Protein AF-A0A2D5ZR05-F1 (afdb_monomer)

Structure (mmCIF, N/CA/C/O backbone):
data_AF-A0A2D5ZR05-F1
#
_entry.id   AF-A0A2D5ZR05-F1
#
loop_
_atom_site.group_PDB
_atom_site.id
_atom_site.type_symbol
_atom_site.label_atom_id
_atom_site.label_alt_id
_atom_site.label_comp_id
_atom_site.label_asym_id
_atom_site.label_entity_id
_atom_site.label_seq_id
_atom_site.pdbx_PDB_ins_code
_atom_site.Cartn_x
_atom_site.Cartn_y
_atom_site.Cartn_z
_atom_site.occupancy
_atom_site.B_iso_or_equiv
_atom_site.auth_seq_id
_atom_site.auth_comp_id
_atom_site.auth_asym_id
_atom_site.auth_atom_id
_atom_site.pdbx_PDB_model_num
ATOM 1 N N . MET A 1 1 ? -39.280 -14.122 27.696 1.00 39.88 1 MET A N 1
ATOM 2 C CA . MET A 1 1 ? -39.220 -13.402 26.404 1.00 39.88 1 MET A CA 1
ATOM 3 C C . MET A 1 1 ? -37.885 -13.707 25.736 1.00 39.88 1 MET A C 1
ATOM 5 O O . MET A 1 1 ? -36.864 -13.179 26.150 1.00 39.88 1 MET A O 1
ATOM 9 N N . HIS A 1 2 ? -37.872 -14.626 24.767 1.00 44.28 2 HIS A N 1
ATOM 10 C CA . HIS A 1 2 ? -36.674 -14.964 23.995 1.00 44.28 2 HIS A CA 1
ATOM 11 C C . HIS A 1 2 ? -36.396 -13.860 22.968 1.00 44.28 2 HIS A C 1
ATOM 13 O O . HIS A 1 2 ? -37.097 -13.744 21.965 1.00 44.28 2 HIS A O 1
ATOM 19 N N . HIS A 1 3 ? -35.383 -13.036 23.228 1.00 47.66 3 HIS A N 1
ATOM 20 C CA . HIS A 1 3 ? -34.884 -12.054 22.271 1.00 47.66 3 HIS A CA 1
ATOM 21 C C . HIS A 1 3 ? -34.228 -12.823 21.111 1.00 47.66 3 HIS A C 1
ATOM 23 O O . HIS A 1 3 ? -33.170 -13.428 21.285 1.00 47.66 3 HIS A O 1
ATOM 29 N N . ARG A 1 4 ? -34.890 -12.889 19.948 1.00 44.41 4 ARG A N 1
ATOM 30 C CA . ARG A 1 4 ? -34.357 -13.595 18.773 1.00 44.41 4 ARG A CA 1
ATOM 31 C C . ARG A 1 4 ? -33.033 -12.938 18.336 1.00 44.41 4 ARG A C 1
ATOM 33 O O . ARG A 1 4 ? -33.036 -11.734 18.088 1.00 44.41 4 ARG A O 1
ATOM 40 N N . PRO A 1 5 ? -31.929 -13.689 18.180 1.00 54.50 5 PRO A N 1
ATOM 41 C CA . PRO A 1 5 ? -30.627 -13.136 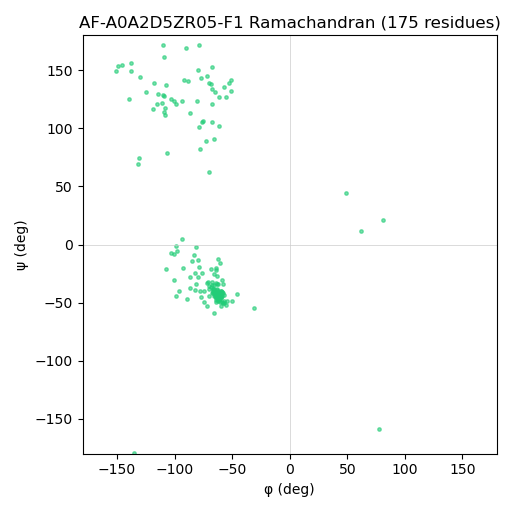17.783 1.00 54.50 5 PRO A CA 1
ATOM 42 C C . PRO A 1 5 ? -30.626 -12.516 16.373 1.00 54.50 5 PRO A C 1
ATOM 44 O O . PRO A 1 5 ? -29.797 -11.657 16.086 1.00 54.50 5 PRO A O 1
ATOM 47 N N . HIS A 1 6 ? -31.592 -12.884 15.522 1.00 50.75 6 HIS A N 1
ATOM 48 C CA . HIS A 1 6 ? -31.717 -12.372 14.154 1.00 50.75 6 HIS A CA 1
ATOM 49 C C . HIS A 1 6 ? -31.852 -10.844 14.057 1.00 50.75 6 HIS A C 1
ATOM 51 O O . HIS A 1 6 ? -31.313 -10.273 13.118 1.00 50.75 6 HIS A O 1
ATOM 57 N N . SER A 1 7 ? -32.507 -10.171 15.013 1.00 57.12 7 SER A N 1
ATOM 58 C CA . SER A 1 7 ? -32.745 -8.720 14.913 1.00 57.12 7 SER A CA 1
ATOM 59 C C . SER A 1 7 ? -31.506 -7.867 15.208 1.00 57.12 7 SER A C 1
ATOM 61 O O . SER A 1 7 ? -31.425 -6.737 14.743 1.00 57.12 7 SER A O 1
ATOM 63 N N . ARG A 1 8 ? -30.534 -8.384 15.979 1.00 58.81 8 ARG A N 1
ATOM 64 C CA . ARG A 1 8 ? -29.284 -7.660 16.289 1.00 58.81 8 ARG A CA 1
ATOM 65 C C . ARG A 1 8 ? -28.255 -7.765 15.168 1.00 58.81 8 ARG A C 1
ATOM 67 O O . ARG A 1 8 ? -27.509 -6.825 14.933 1.00 58.81 8 ARG A O 1
ATOM 74 N N . VAL A 1 9 ? -28.217 -8.898 14.467 1.00 62.81 9 VAL A N 1
ATOM 75 C CA . VAL A 1 9 ? -27.282 -9.105 13.348 1.00 62.81 9 VAL A CA 1
ATOM 76 C C . VAL A 1 9 ? -27.665 -8.237 12.147 1.00 62.81 9 VAL A C 1
ATOM 78 O O . VAL A 1 9 ? -26.790 -7.662 11.506 1.00 62.81 9 VAL A O 1
ATOM 81 N N . THR A 1 10 ? -28.964 -8.082 11.874 1.00 62.91 10 THR A N 1
ATOM 82 C CA . THR A 1 10 ? -29.453 -7.188 10.811 1.00 62.91 10 THR A CA 1
ATOM 83 C C . THR A 1 10 ? -29.114 -5.722 11.075 1.00 62.91 10 THR A C 1
ATOM 85 O O . THR A 1 10 ? -28.823 -4.989 10.135 1.00 62.91 10 THR A O 1
ATOM 88 N N . ASP A 1 11 ? -29.104 -5.308 12.343 1.00 80.88 11 ASP A N 1
ATOM 89 C CA . ASP A 1 11 ? -28.773 -3.939 12.748 1.00 80.88 11 ASP A CA 1
ATOM 90 C C . ASP A 1 11 ? -27.276 -3.633 12.551 1.00 80.88 11 ASP A C 1
ATOM 92 O O . ASP A 1 11 ? -26.916 -2.643 11.917 1.00 80.88 11 ASP A O 1
ATOM 96 N N . LEU A 1 12 ? -26.401 -4.568 12.948 1.00 82.94 12 LEU A N 1
ATOM 97 C CA . LEU A 1 12 ? -24.952 -4.481 12.713 1.00 82.94 12 LEU A CA 1
ATOM 98 C C . LEU A 1 12 ? -24.596 -4.429 11.222 1.00 82.94 12 LEU A C 1
ATOM 100 O O . LEU A 1 12 ? -23.725 -3.661 10.818 1.00 82.94 12 LEU A O 1
ATOM 104 N N . GLY A 1 13 ? -25.268 -5.238 10.397 1.00 86.62 13 GLY A N 1
ATOM 105 C CA . GLY A 1 13 ? -25.066 -5.224 8.947 1.00 86.62 13 GLY A CA 1
ATOM 106 C C . GLY A 1 13 ? -25.472 -3.889 8.320 1.00 86.62 13 GLY A C 1
ATOM 107 O O . GLY A 1 13 ? -24.753 -3.356 7.475 1.00 86.62 13 GLY A O 1
ATOM 108 N N . ALA A 1 14 ? -26.587 -3.312 8.773 1.00 90.25 14 ALA A N 1
ATOM 109 C CA . ALA A 1 14 ? -27.041 -2.006 8.314 1.00 90.25 14 ALA A CA 1
ATOM 110 C C . ALA A 1 14 ? -26.087 -0.878 8.747 1.00 90.25 14 ALA A C 1
ATOM 112 O O . ALA A 1 14 ? -25.799 0.014 7.949 1.00 90.25 14 ALA A O 1
ATOM 113 N N . ASP A 1 15 ? -25.556 -0.932 9.971 1.00 89.12 15 ASP A N 1
ATOM 114 C CA . ASP A 1 15 ? -24.536 0.005 10.455 1.00 89.12 15 ASP A CA 1
ATOM 115 C C . ASP A 1 15 ? -23.228 -0.086 9.666 1.00 89.12 15 ASP A C 1
ATOM 117 O O . ASP A 1 15 ? -22.675 0.943 9.270 1.00 89.12 15 ASP A O 1
ATOM 121 N N . ALA A 1 16 ? -22.754 -1.304 9.392 1.00 90.06 16 ALA A N 1
ATOM 122 C CA . ALA A 1 16 ? -21.563 -1.527 8.580 1.00 90.06 16 ALA A CA 1
ATOM 123 C C . ALA A 1 16 ? -21.749 -0.975 7.159 1.00 90.06 16 ALA A C 1
ATOM 125 O O . ALA A 1 16 ? -20.887 -0.253 6.661 1.00 90.06 16 ALA A O 1
ATOM 126 N N . HIS A 1 17 ? -22.901 -1.236 6.535 1.00 93.69 17 HIS A N 1
ATOM 127 C CA . HIS A 1 17 ? -23.235 -0.688 5.221 1.00 93.69 17 HIS A CA 1
ATOM 128 C C . HIS A 1 17 ? -23.267 0.847 5.229 1.00 93.69 17 HIS A C 1
ATOM 130 O O . HIS A 1 17 ? -22.653 1.475 4.370 1.00 93.69 17 HIS A O 1
ATOM 136 N N . ARG A 1 18 ? -23.913 1.470 6.227 1.00 94.50 18 ARG A N 1
ATOM 137 C CA . ARG A 1 18 ? -23.928 2.937 6.385 1.00 94.50 18 ARG A CA 1
ATOM 138 C C . ARG A 1 18 ? -22.524 3.517 6.530 1.00 94.50 18 ARG A C 1
ATOM 140 O O . ARG A 1 18 ? -22.243 4.561 5.952 1.00 94.50 18 ARG A O 1
ATOM 147 N N . LEU A 1 19 ? -21.647 2.859 7.293 1.00 92.38 19 LEU A N 1
ATOM 148 C CA . LEU A 1 19 ? -20.249 3.271 7.399 1.00 92.38 19 LEU A CA 1
ATOM 149 C C . LEU A 1 19 ? -19.555 3.188 6.035 1.00 92.38 19 LEU A C 1
ATOM 151 O O . LEU A 1 19 ? -18.920 4.158 5.648 1.00 92.38 19 LEU A O 1
ATOM 155 N N . ILE A 1 20 ? -19.701 2.083 5.301 1.00 93.81 20 ILE A N 1
ATOM 156 C CA . ILE A 1 20 ? -19.077 1.914 3.980 1.00 93.81 20 ILE A CA 1
ATOM 157 C C . ILE A 1 20 ? -19.540 3.006 3.009 1.00 93.81 20 ILE A C 1
ATOM 159 O O . ILE A 1 20 ? -18.696 3.662 2.403 1.00 93.81 20 ILE A O 1
ATOM 163 N N . VAL A 1 21 ? -20.852 3.244 2.906 1.00 95.25 21 VAL A N 1
ATOM 164 C CA . VAL A 1 21 ? -21.422 4.305 2.056 1.00 95.25 21 VAL A CA 1
ATOM 165 C C . VAL A 1 21 ? -20.844 5.663 2.438 1.00 95.25 21 VAL A C 1
ATOM 167 O O . VAL A 1 21 ? -20.318 6.367 1.583 1.00 95.25 21 VAL A O 1
ATOM 170 N N . ARG A 1 22 ? -20.831 5.987 3.735 1.00 94.19 22 ARG A N 1
ATOM 171 C CA . ARG A 1 22 ? -20.262 7.240 4.236 1.00 94.19 22 ARG A CA 1
ATOM 172 C C . ARG A 1 22 ? -18.788 7.405 3.868 1.00 94.19 22 ARG A C 1
ATOM 174 O O . ARG A 1 22 ? -18.369 8.492 3.494 1.00 94.19 22 ARG A O 1
ATOM 181 N N . VAL A 1 23 ? -17.991 6.342 3.975 1.00 94.69 23 VAL A N 1
ATOM 182 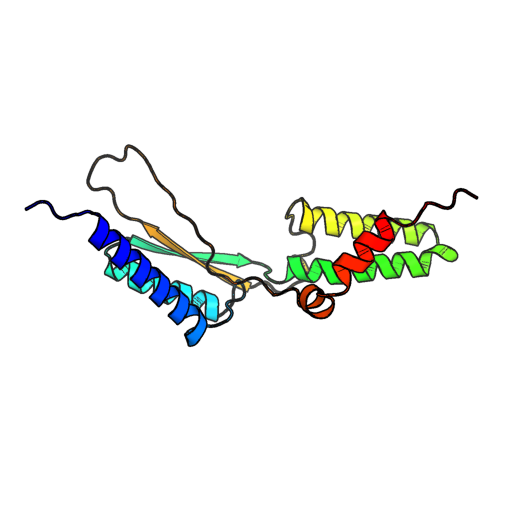C CA . VAL A 1 23 ? -16.572 6.382 3.597 1.00 94.69 23 VAL A CA 1
ATOM 183 C C . VAL A 1 23 ? -16.418 6.647 2.101 1.00 94.69 23 VAL A C 1
ATOM 185 O O . VAL A 1 23 ? -15.596 7.475 1.721 1.00 94.69 23 VAL A O 1
ATOM 188 N N . ILE A 1 24 ? -17.213 5.987 1.259 1.00 93.88 24 ILE A N 1
ATOM 189 C CA . ILE A 1 24 ? -17.162 6.174 -0.197 1.00 93.88 24 ILE A CA 1
ATOM 190 C C . ILE A 1 24 ? -17.581 7.600 -0.584 1.00 93.88 24 ILE A C 1
ATOM 192 O O . ILE A 1 24 ? -16.911 8.221 -1.403 1.00 93.88 24 ILE A O 1
ATOM 196 N N . GLU A 1 25 ? -18.652 8.123 0.012 1.00 94.31 25 GLU A N 1
ATOM 197 C CA . GLU A 1 25 ? -19.241 9.413 -0.367 1.00 94.31 25 GLU A CA 1
ATOM 198 C C . GLU A 1 25 ? -18.529 10.627 0.257 1.00 94.31 25 GLU A C 1
ATOM 200 O O . GLU A 1 25 ? -18.359 11.641 -0.416 1.00 94.31 25 GLU A O 1
ATOM 205 N N . GLU A 1 26 ? -18.100 10.555 1.525 1.00 94.50 26 GLU A N 1
ATOM 206 C CA . GLU A 1 26 ? -17.542 11.712 2.256 1.00 94.50 26 GLU A CA 1
ATOM 207 C C . GLU A 1 26 ? -16.007 11.733 2.335 1.00 94.50 26 GLU A C 1
ATOM 209 O O . GLU A 1 26 ? -15.405 12.807 2.462 1.00 94.50 26 GLU A O 1
ATOM 214 N N . ILE A 1 27 ? -15.361 10.562 2.354 1.00 94.75 27 ILE A N 1
ATOM 215 C CA . ILE A 1 27 ? -13.895 10.451 2.466 1.00 94.75 27 ILE A CA 1
ATOM 216 C C . ILE A 1 27 ? -13.281 10.236 1.083 1.00 94.75 27 ILE A C 1
ATOM 218 O O . ILE A 1 27 ? -12.298 10.895 0.749 1.00 94.75 27 ILE A O 1
ATOM 222 N N . GLY A 1 28 ? -13.885 9.361 0.277 1.00 92.81 28 GLY A N 1
ATOM 223 C CA . GLY A 1 28 ? -13.429 9.052 -1.072 1.00 92.81 28 GLY A CA 1
ATOM 224 C C . GLY A 1 28 ? -12.209 8.117 -1.110 1.00 92.81 28 GLY A C 1
ATOM 225 O O . GLY A 1 28 ? -11.962 7.370 -0.154 1.00 92.81 28 GLY A O 1
ATOM 226 N N . PRO A 1 29 ? -11.461 8.115 -2.231 1.00 93.19 29 PRO A N 1
ATOM 227 C CA . PRO A 1 29 ? -10.243 7.327 -2.390 1.00 93.19 29 PRO A CA 1
ATOM 228 C C . PRO A 1 29 ? -9.210 7.656 -1.311 1.00 93.19 29 PRO A C 1
ATOM 230 O O . PRO A 1 29 ? -8.949 8.815 -0.993 1.00 93.19 29 PRO A O 1
ATOM 233 N N . ARG A 1 30 ? -8.608 6.614 -0.757 1.00 95.12 30 ARG A N 1
ATOM 234 C CA . ARG A 1 30 ? -7.799 6.640 0.459 1.00 95.12 30 ARG A CA 1
ATOM 235 C C . ARG A 1 30 ? -6.487 5.908 0.203 1.00 95.12 30 ARG A C 1
ATOM 237 O O . ARG A 1 30 ? -6.272 4.802 0.678 1.00 95.12 30 ARG A O 1
ATOM 244 N N . GLU A 1 31 ? -5.653 6.523 -0.636 1.00 91.94 31 GLU A N 1
ATOM 245 C CA . GLU A 1 31 ? -4.280 6.072 -0.905 1.00 91.94 31 GLU A CA 1
ATOM 246 C C . GLU A 1 31 ? -3.525 5.850 0.416 1.00 91.94 31 GLU A C 1
ATOM 248 O O . GLU A 1 31 ? -3.677 6.640 1.354 1.00 91.94 31 GLU A O 1
ATOM 253 N N . SER A 1 32 ? -2.707 4.795 0.460 1.00 92.00 32 SER A N 1
ATOM 254 C CA . SER A 1 32 ? -1.843 4.479 1.600 1.00 92.00 32 SER A CA 1
ATOM 255 C C . SER A 1 32 ? -0.973 5.673 2.001 1.00 92.00 32 SER A C 1
ATOM 257 O O . SER A 1 32 ? -0.400 6.362 1.157 1.00 92.00 32 SER A O 1
ATOM 259 N N . CYS A 1 33 ? -0.833 5.885 3.307 1.00 93.44 33 CYS A N 1
ATOM 260 C CA . CYS A 1 33 ? -0.104 6.985 3.934 1.00 93.44 33 CYS A CA 1
ATOM 261 C C . CYS A 1 33 ? -0.699 8.395 3.594 1.00 93.44 33 CYS A C 1
ATOM 263 O O . CYS A 1 33 ? -0.115 9.436 3.923 1.00 93.44 33 CYS A O 1
ATOM 265 N N . GLY A 1 34 ? -1.903 8.458 2.995 1.00 93.06 34 GLY A N 1
ATOM 266 C CA . GLY A 1 34 ? -2.599 9.681 2.566 1.00 93.06 34 GLY A CA 1
ATOM 267 C C . GLY A 1 34 ? -3.529 10.320 3.612 1.00 93.06 34 GLY A C 1
ATOM 268 O O . GLY A 1 34 ? -3.849 9.741 4.649 1.00 93.06 34 GLY A O 1
ATOM 269 N N . GLU A 1 35 ? -4.005 11.543 3.349 1.00 94.00 35 GLU A N 1
ATOM 270 C CA . GLU A 1 35 ? -4.887 12.271 4.284 1.00 94.00 35 GLU A CA 1
ATOM 271 C C . GLU A 1 35 ? -6.264 11.615 4.453 1.00 94.00 35 GLU A C 1
ATOM 273 O O . GLU A 1 35 ? -6.807 11.575 5.557 1.00 94.00 35 GLU A O 1
ATOM 278 N N . ALA A 1 36 ? -6.836 11.083 3.371 1.00 94.56 36 ALA A N 1
ATOM 279 C CA . ALA A 1 36 ? -8.135 10.415 3.400 1.00 94.56 36 ALA A CA 1
ATOM 280 C C . ALA A 1 36 ? -8.104 9.123 4.239 1.00 94.56 36 ALA A C 1
ATOM 282 O O . ALA A 1 36 ? -9.035 8.868 5.007 1.00 94.56 36 ALA A O 1
ATOM 283 N N . GLU A 1 37 ? -7.009 8.358 4.173 1.00 95.12 37 GLU A N 1
ATOM 284 C CA . GLU A 1 37 ? -6.783 7.204 5.050 1.00 95.12 37 GLU A CA 1
ATOM 285 C C . GLU A 1 37 ? -6.719 7.640 6.521 1.00 95.12 37 GLU A C 1
ATOM 287 O O . GLU A 1 37 ? -7.450 7.102 7.355 1.00 95.12 37 GLU A O 1
ATOM 292 N N . ARG A 1 38 ? -5.940 8.685 6.838 1.00 94.75 38 ARG A N 1
ATOM 293 C CA . ARG A 1 38 ? -5.857 9.236 8.204 1.00 94.75 38 ARG A CA 1
ATOM 294 C C . ARG A 1 38 ? -7.208 9.726 8.720 1.00 94.75 38 ARG A C 1
ATOM 296 O O . ARG A 1 38 ? -7.544 9.497 9.880 1.00 94.75 38 ARG A O 1
ATOM 303 N N . ARG A 1 39 ? -8.017 10.367 7.869 1.00 95.50 39 ARG A N 1
ATOM 304 C CA . ARG A 1 39 ? -9.385 10.794 8.218 1.00 95.50 39 ARG A CA 1
ATOM 305 C C . ARG A 1 39 ? -10.275 9.604 8.575 1.00 95.50 39 ARG A C 1
ATOM 307 O O . ARG A 1 39 ? -11.029 9.689 9.544 1.00 95.50 39 ARG A O 1
ATOM 314 N N . LEU A 1 40 ? -10.186 8.503 7.827 1.00 95.81 40 LEU A N 1
ATOM 315 C CA . LEU A 1 40 ? -10.907 7.273 8.155 1.00 95.81 40 LEU A CA 1
ATOM 316 C C . LEU A 1 40 ? -10.397 6.657 9.464 1.00 95.81 40 LEU A C 1
ATOM 318 O O . LEU A 1 40 ? -11.207 6.287 10.314 1.00 95.8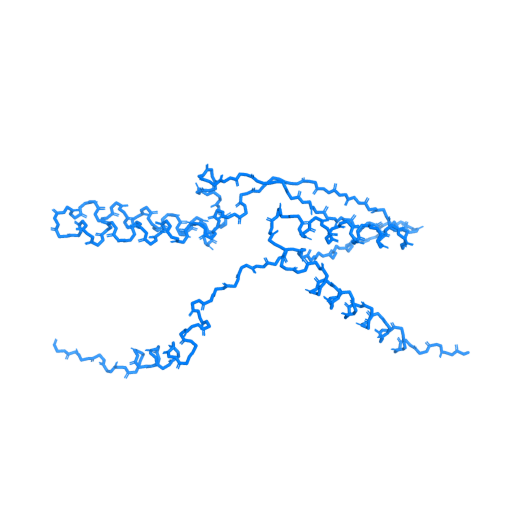1 40 LEU A O 1
ATOM 322 N N . GLY A 1 41 ? -9.078 6.604 9.656 1.00 95.88 41 GLY A N 1
ATOM 323 C CA . GLY A 1 41 ? -8.463 6.151 10.902 1.00 95.88 41 GLY A CA 1
ATOM 324 C C . GLY A 1 41 ? -8.976 6.933 12.116 1.00 95.88 41 GLY A C 1
ATOM 325 O O . GLY A 1 41 ? -9.459 6.338 13.080 1.00 95.88 41 GLY A O 1
ATOM 326 N N . ALA A 1 42 ? -8.994 8.266 12.035 1.00 95.50 42 ALA A N 1
ATOM 327 C CA . ALA A 1 42 ? -9.518 9.134 13.088 1.00 95.50 42 ALA A CA 1
ATOM 328 C C . ALA A 1 42 ? -11.009 8.880 13.383 1.00 95.50 42 ALA A C 1
ATOM 330 O O . ALA A 1 42 ? -11.394 8.772 14.550 1.00 95.50 42 ALA A O 1
ATOM 331 N N . LEU A 1 43 ? -11.837 8.718 12.342 1.00 94.81 43 LEU A N 1
ATOM 332 C CA . LEU A 1 43 ? -13.261 8.393 12.480 1.00 94.81 43 LEU A CA 1
ATOM 333 C C . LEU A 1 43 ? -13.476 7.049 13.196 1.00 94.81 43 LEU A C 1
ATOM 335 O O . LEU A 1 43 ? -14.349 6.931 14.060 1.00 94.81 43 LEU A O 1
ATOM 339 N N . LEU A 1 44 ? -12.698 6.023 12.845 1.00 95.25 44 LEU A N 1
ATOM 340 C CA . LEU A 1 44 ? -12.771 4.716 13.501 1.00 95.25 44 LEU A CA 1
ATOM 341 C C . LEU A 1 44 ? -12.290 4.790 14.946 1.00 95.25 44 LEU A C 1
ATOM 343 O O . LEU A 1 44 ? -12.942 4.235 15.831 1.00 95.25 44 LEU A O 1
ATOM 347 N N . ALA A 1 45 ? -11.206 5.522 15.198 1.00 96.31 45 ALA A N 1
ATOM 348 C CA . ALA A 1 45 ? -10.675 5.716 16.535 1.00 96.31 45 ALA A CA 1
ATOM 349 C C . ALA A 1 45 ? -11.706 6.381 17.459 1.00 96.31 45 ALA A C 1
ATOM 351 O O . ALA A 1 45 ? -11.913 5.926 18.583 1.00 96.31 45 ALA A O 1
ATOM 352 N N . GLU A 1 46 ? -12.394 7.422 16.985 1.00 95.31 46 GLU A N 1
ATOM 353 C CA . GLU A 1 46 ? -13.480 8.078 17.719 1.00 95.31 46 GLU A CA 1
ATOM 354 C C . GLU A 1 46 ? -14.629 7.105 18.022 1.00 95.31 46 GLU A C 1
ATOM 356 O O . GLU A 1 46 ? -15.046 6.970 19.176 1.00 95.31 46 GLU A O 1
ATOM 361 N N . ARG A 1 47 ? -15.097 6.361 17.012 1.00 93.38 47 ARG A N 1
ATOM 362 C CA . ARG A 1 47 ? -16.183 5.384 17.181 1.00 93.38 47 ARG A CA 1
ATOM 363 C C . ARG A 1 47 ? -15.821 4.274 18.160 1.00 93.38 47 ARG A C 1
ATOM 365 O O . ARG A 1 47 ? -16.641 3.909 18.998 1.00 93.38 47 ARG A O 1
ATOM 372 N N . TRP A 1 48 ? -14.606 3.740 18.089 1.00 95.00 48 TRP A N 1
ATOM 373 C CA . TRP A 1 48 ? -14.159 2.685 18.995 1.00 95.00 48 TRP A CA 1
ATOM 374 C C . TRP A 1 48 ? -13.961 3.188 20.427 1.00 95.00 48 TRP A C 1
ATOM 376 O O . TRP A 1 48 ? -14.333 2.479 21.363 1.00 95.00 48 TRP A O 1
ATOM 386 N N . ARG A 1 49 ? -13.487 4.427 20.619 1.00 95.38 49 ARG A N 1
ATOM 387 C CA . ARG A 1 49 ? -13.455 5.063 21.948 1.00 95.38 49 ARG A CA 1
ATOM 388 C C . ARG A 1 49 ? -14.860 5.229 22.523 1.00 95.38 49 ARG A C 1
ATOM 390 O O . ARG A 1 49 ? -15.070 4.918 23.691 1.00 95.38 49 ARG A O 1
ATOM 397 N N . ALA A 1 50 ? -15.834 5.645 21.709 1.00 92.81 50 ALA A N 1
ATOM 398 C CA . ALA A 1 50 ? -17.231 5.774 22.134 1.00 92.81 50 ALA A CA 1
ATOM 399 C C . ALA A 1 50 ? -17.866 4.427 22.537 1.00 92.81 50 ALA A C 1
ATOM 401 O O . ALA A 1 50 ? -18.752 4.385 23.388 1.00 92.81 50 ALA A O 1
ATOM 402 N N . LEU A 1 51 ? -17.381 3.318 21.970 1.00 91.31 51 LEU A N 1
ATOM 403 C CA . LEU A 1 51 ? -17.756 1.952 22.357 1.00 91.31 51 LEU A CA 1
ATOM 404 C C . LEU A 1 51 ? -17.003 1.433 23.599 1.00 91.31 51 LEU A C 1
ATOM 406 O O . LEU A 1 51 ? -17.264 0.316 24.046 1.00 91.31 51 LEU A O 1
ATOM 410 N N . GLY A 1 52 ? -16.084 2.222 24.163 1.00 92.19 52 GLY A N 1
ATOM 411 C CA . GLY A 1 52 ? -15.316 1.877 25.359 1.00 92.19 52 GLY A CA 1
ATOM 412 C C . GLY A 1 52 ? -14.113 0.961 25.110 1.00 92.19 52 GLY A C 1
ATOM 413 O O . GLY A 1 52 ? -13.672 0.291 26.044 1.00 92.19 52 GLY A O 1
ATOM 414 N N . LEU A 1 53 ? -13.594 0.889 23.877 1.00 95.06 53 LEU A N 1
ATOM 415 C CA . LEU A 1 53 ? -12.348 0.172 23.581 1.00 95.06 53 LEU A CA 1
ATOM 416 C C . LEU A 1 53 ? -11.127 1.026 23.965 1.00 95.06 53 LEU A C 1
ATOM 418 O O . LEU A 1 53 ? -11.158 2.253 23.858 1.00 95.06 53 LEU A O 1
ATOM 422 N N . ASP A 1 54 ? -10.028 0.369 24.348 1.00 95.06 54 ASP A N 1
ATOM 423 C CA . ASP A 1 54 ? -8.704 1.001 24.429 1.00 95.06 54 ASP A CA 1
ATOM 424 C C . ASP A 1 54 ? -8.162 1.166 23.004 1.00 95.06 54 ASP A C 1
ATOM 426 O O . ASP A 1 54 ? -7.824 0.182 22.346 1.00 95.06 54 ASP A O 1
ATOM 430 N N . VAL A 1 55 ? -8.152 2.399 22.498 1.00 97.25 55 VAL A N 1
ATOM 431 C CA . VAL A 1 55 ? -7.782 2.701 21.111 1.00 97.25 55 VAL A CA 1
ATOM 432 C C . VAL A 1 55 ? -6.382 3.282 21.041 1.00 97.25 55 VAL A C 1
ATOM 434 O O . VAL A 1 55 ? -6.104 4.330 21.631 1.00 97.25 55 VAL A O 1
ATOM 437 N N . ARG A 1 56 ? -5.540 2.652 20.224 1.00 96.50 56 ARG A N 1
ATOM 438 C CA . ARG A 1 56 ? -4.164 3.062 19.946 1.00 96.50 56 ARG A CA 1
ATOM 439 C C . ARG A 1 56 ? -4.011 3.400 18.471 1.00 96.50 56 ARG A C 1
ATOM 441 O O . ARG A 1 56 ? -4.544 2.700 17.616 1.00 96.50 56 ARG A O 1
ATOM 448 N N . CYS A 1 57 ? -3.276 4.469 18.208 1.00 95.44 57 CYS A N 1
ATOM 449 C CA . CYS A 1 57 ? -2.878 4.890 16.874 1.00 95.44 57 CYS A CA 1
ATOM 450 C C . CYS A 1 57 ? -1.375 4.631 16.740 1.00 95.44 57 CYS A C 1
ATOM 452 O O . CYS A 1 57 ? -0.581 5.222 17.474 1.00 95.44 57 CYS A O 1
ATOM 454 N N . GLU A 1 58 ? -0.996 3.705 15.866 1.00 95.56 58 GLU A N 1
ATOM 455 C CA . GLU A 1 58 ? 0.381 3.254 15.671 1.00 95.56 58 GLU A CA 1
ATOM 456 C C . GLU A 1 58 ? 0.905 3.777 14.336 1.00 95.56 58 GLU A C 1
ATOM 458 O O . GLU A 1 58 ? 0.448 3.375 13.268 1.00 95.56 58 GLU A O 1
ATOM 463 N N . ARG A 1 59 ? 1.868 4.695 14.405 1.00 95.06 59 ARG A N 1
ATOM 464 C CA . ARG A 1 59 ? 2.486 5.301 13.224 1.00 95.06 59 ARG A CA 1
ATOM 465 C C . ARG A 1 59 ? 3.485 4.345 12.587 1.00 95.06 59 ARG A C 1
ATOM 467 O O . ARG A 1 59 ? 4.220 3.657 13.295 1.00 95.06 59 ARG A O 1
ATOM 474 N N . PHE A 1 60 ? 3.541 4.354 11.263 1.00 94.38 60 PHE A N 1
ATOM 475 C CA . PHE A 1 60 ? 4.528 3.618 10.481 1.00 94.38 60 PHE A CA 1
ATOM 476 C C . PHE A 1 60 ? 5.046 4.478 9.326 1.00 94.38 60 PHE A C 1
ATOM 478 O O . PHE A 1 60 ? 4.374 5.408 8.885 1.00 94.38 60 PHE A O 1
ATOM 485 N N . LEU A 1 61 ? 6.250 4.168 8.849 1.00 94.19 61 LEU A N 1
ATOM 486 C CA . LEU A 1 61 ? 6.854 4.805 7.680 1.00 94.19 61 LEU A CA 1
ATOM 487 C C . LEU A 1 61 ? 6.842 3.816 6.516 1.00 94.19 61 LEU A C 1
ATOM 489 O O . LEU A 1 61 ? 7.080 2.625 6.715 1.00 94.19 61 LEU A O 1
ATOM 493 N N . CYS A 1 62 ? 6.488 4.307 5.332 1.00 92.94 62 CYS A N 1
ATOM 494 C CA . CYS A 1 62 ? 6.240 3.502 4.142 1.00 92.94 62 CYS A CA 1
ATOM 495 C C . CYS A 1 62 ? 6.683 4.255 2.875 1.00 92.94 62 CYS A C 1
ATOM 497 O O . CYS A 1 62 ? 6.647 5.482 2.852 1.00 92.94 62 CYS A O 1
ATOM 499 N N . HIS A 1 63 ? 7.029 3.550 1.793 1.00 93.94 63 HIS A N 1
ATOM 500 C CA . HIS A 1 63 ? 7.176 4.141 0.453 1.00 93.94 63 HIS A CA 1
ATOM 501 C C . HIS A 1 63 ? 5.977 3.718 -0.416 1.00 93.94 63 HIS A C 1
ATOM 503 O O . HIS A 1 63 ? 6.086 2.807 -1.237 1.00 93.94 63 HIS A O 1
ATOM 509 N N . PRO A 1 64 ? 4.794 4.351 -0.272 1.00 90.31 64 PRO A N 1
ATOM 510 C CA . PRO A 1 64 ? 3.515 3.781 -0.726 1.00 90.31 64 PRO A CA 1
ATOM 511 C C . PRO A 1 64 ? 3.436 3.586 -2.247 1.00 90.31 64 PRO A C 1
ATOM 513 O O . PRO A 1 64 ? 2.648 2.788 -2.752 1.00 90.31 64 PRO A O 1
ATOM 516 N N . ARG A 1 65 ? 4.265 4.318 -2.998 1.00 90.00 65 ARG A N 1
ATOM 517 C CA . ARG A 1 65 ? 4.306 4.288 -4.463 1.00 90.00 65 ARG A CA 1
ATOM 518 C C . ARG A 1 65 ? 5.406 3.401 -5.030 1.00 90.00 65 ARG A C 1
ATOM 520 O O . ARG A 1 65 ? 5.439 3.232 -6.245 1.00 90.00 65 ARG A O 1
ATOM 527 N N . ALA A 1 66 ? 6.279 2.836 -4.198 1.00 90.69 66 ALA A N 1
ATOM 528 C CA . ALA A 1 66 ? 7.425 2.064 -4.664 1.00 90.69 66 ALA A CA 1
ATOM 529 C C . ALA A 1 66 ? 7.014 0.800 -5.418 1.00 90.69 66 ALA A C 1
ATOM 531 O O . ALA A 1 66 ? 7.432 0.597 -6.559 1.00 90.69 66 ALA A O 1
ATOM 532 N N . PHE A 1 67 ? 6.089 0.028 -4.844 1.00 88.19 67 PHE A N 1
ATOM 533 C CA . PHE A 1 67 ? 5.578 -1.191 -5.463 1.00 88.19 67 PHE A CA 1
ATOM 534 C C . PHE A 1 67 ? 5.015 -0.934 -6.869 1.00 88.19 67 PHE A C 1
ATOM 536 O O . PHE A 1 67 ? 5.425 -1.572 -7.838 1.00 88.19 67 PHE A O 1
ATOM 543 N N . LEU A 1 68 ? 4.116 0.044 -7.022 1.00 88.12 68 LEU A N 1
ATOM 544 C CA . LEU A 1 68 ? 3.548 0.382 -8.333 1.00 88.12 68 LEU A CA 1
ATOM 545 C C . LEU A 1 68 ? 4.557 1.072 -9.251 1.00 88.12 68 LEU A C 1
ATOM 547 O O . LEU A 1 68 ? 4.517 0.869 -10.462 1.00 88.12 68 LEU A O 1
ATOM 551 N N . GLY A 1 69 ? 5.479 1.852 -8.691 1.00 88.75 69 GLY A N 1
ATOM 552 C CA . GLY A 1 69 ? 6.574 2.487 -9.414 1.00 88.75 69 GLY A CA 1
ATOM 553 C C . GLY A 1 69 ? 7.627 1.504 -9.935 1.00 88.75 69 GLY A C 1
ATOM 554 O O . GLY A 1 69 ? 8.310 1.802 -10.917 1.00 88.75 69 GLY A O 1
AT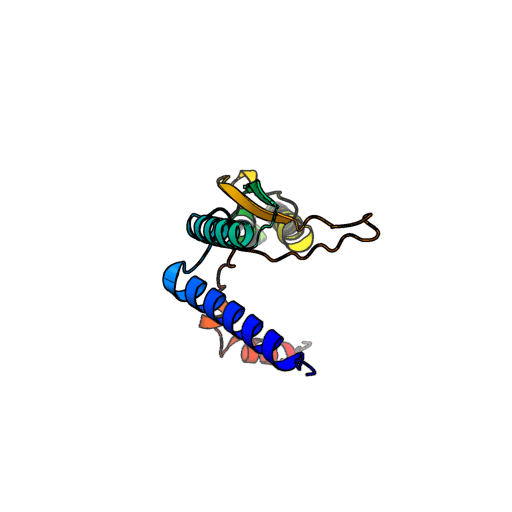OM 555 N N . SER A 1 70 ? 7.715 0.299 -9.368 1.00 90.12 70 SER A N 1
ATOM 556 C CA . SER A 1 70 ? 8.578 -0.774 -9.875 1.00 90.12 70 SER A CA 1
ATOM 557 C C . SER A 1 70 ? 8.139 -1.293 -11.253 1.00 90.12 70 SER A C 1
ATOM 559 O O . SER A 1 70 ? 8.968 -1.768 -12.037 1.00 90.12 70 SER A O 1
ATOM 561 N N . ILE A 1 71 ? 6.851 -1.155 -11.593 1.00 89.75 71 ILE A N 1
ATOM 562 C CA . ILE A 1 71 ? 6.279 -1.583 -12.876 1.00 89.75 71 ILE A CA 1
ATOM 563 C C . ILE A 1 71 ? 6.853 -0.760 -14.042 1.00 89.75 71 ILE A C 1
ATOM 565 O O . ILE A 1 71 ? 7.465 -1.361 -14.929 1.00 89.75 71 ILE A O 1
ATOM 569 N N . PRO A 1 72 ? 6.725 0.585 -14.087 1.00 90.69 72 PRO A N 1
ATOM 570 C CA . PRO A 1 72 ? 7.316 1.374 -15.164 1.00 90.69 72 PRO A CA 1
ATOM 571 C C . PRO A 1 72 ? 8.843 1.254 -15.198 1.00 90.69 72 PRO A C 1
ATOM 573 O O . PRO A 1 72 ? 9.410 1.214 -16.288 1.00 90.69 72 PRO A O 1
ATOM 576 N N . LEU A 1 73 ? 9.513 1.112 -14.048 1.00 92.38 73 LEU A N 1
ATOM 577 C CA . LEU A 1 73 ? 10.952 0.830 -14.011 1.00 92.38 73 LEU A CA 1
ATOM 578 C C . LEU A 1 73 ? 11.286 -0.485 -14.733 1.00 92.38 73 LEU A C 1
ATOM 580 O O . LEU A 1 73 ? 12.193 -0.524 -15.564 1.00 92.38 73 LEU A O 1
ATOM 584 N N . SER A 1 74 ? 10.518 -1.545 -14.481 1.00 92.12 74 SER A N 1
ATOM 585 C CA . SER A 1 74 ? 10.683 -2.835 -15.160 1.00 92.12 74 SER A CA 1
ATOM 586 C C . SER A 1 74 ? 10.431 -2.727 -16.668 1.00 92.12 74 SER A C 1
ATOM 588 O O . SER A 1 74 ? 11.182 -3.306 -17.452 1.00 92.12 74 SER A O 1
ATOM 590 N N . VAL A 1 75 ? 9.445 -1.928 -17.095 1.00 92.19 75 VAL A N 1
ATOM 591 C CA . VAL A 1 75 ? 9.196 -1.643 -18.522 1.00 92.19 75 VAL A CA 1
ATOM 592 C C . VAL A 1 75 ? 10.376 -0.906 -19.161 1.00 92.19 75 VAL A C 1
ATOM 594 O O . VAL A 1 75 ? 10.801 -1.276 -20.254 1.00 92.19 75 VAL A O 1
ATOM 597 N N . ILE A 1 76 ? 10.946 0.099 -18.491 1.00 95.56 76 ILE A N 1
ATOM 598 C CA . ILE A 1 76 ? 12.119 0.836 -18.989 1.00 95.56 76 ILE A CA 1
ATOM 599 C C . ILE A 1 76 ? 13.319 -0.104 -19.157 1.00 95.56 76 ILE A C 1
ATOM 601 O O . ILE A 1 76 ? 13.972 -0.079 -20.201 1.00 95.56 76 ILE A O 1
ATOM 605 N N . LEU A 1 77 ? 13.586 -0.968 -18.172 1.00 95.75 77 LEU A N 1
ATOM 606 C CA . LEU A 1 77 ? 14.666 -1.957 -18.247 1.00 95.75 77 LEU A CA 1
ATOM 607 C C . LEU A 1 77 ? 14.447 -2.957 -19.390 1.00 95.75 77 LEU A C 1
ATOM 609 O O . LEU A 1 77 ? 15.383 -3.283 -20.120 1.00 95.75 77 LEU A O 1
ATOM 613 N N . TYR A 1 78 ? 13.206 -3.398 -19.597 1.00 94.38 78 TYR A N 1
ATOM 614 C CA . TYR A 1 78 ? 12.852 -4.250 -20.727 1.00 94.38 78 TYR A CA 1
ATOM 615 C C . TYR A 1 78 ? 13.103 -3.558 -22.077 1.00 94.38 78 TYR A C 1
ATOM 617 O O . TYR A 1 78 ? 13.731 -4.139 -22.962 1.00 94.38 78 TYR A O 1
ATOM 625 N N . LEU A 1 79 ? 12.679 -2.301 -22.243 1.00 95.88 79 LEU A N 1
ATOM 626 C CA . LEU A 1 79 ? 12.929 -1.547 -23.476 1.00 95.88 79 LEU A CA 1
ATOM 627 C C . LEU A 1 79 ? 14.428 -1.333 -23.719 1.00 95.88 79 LEU A C 1
ATOM 629 O O . LEU A 1 79 ? 14.892 -1.475 -24.851 1.00 95.88 79 LEU A O 1
ATOM 633 N N . ALA A 1 80 ? 15.198 -1.058 -22.663 1.00 96.00 80 ALA A N 1
ATOM 634 C CA . ALA A 1 80 ? 16.649 -0.952 -22.748 1.00 96.00 80 ALA A CA 1
ATOM 635 C C . ALA A 1 80 ? 17.290 -2.263 -23.237 1.00 96.00 80 ALA A C 1
ATOM 637 O O . ALA A 1 80 ? 18.191 -2.212 -24.074 1.00 96.00 80 ALA A O 1
ATOM 638 N N . ALA A 1 81 ? 16.801 -3.424 -22.779 1.00 96.06 81 ALA A N 1
ATOM 639 C CA . ALA A 1 81 ? 17.218 -4.733 -23.289 1.00 96.06 81 ALA A CA 1
ATOM 640 C C . ALA A 1 81 ? 16.903 -4.908 -24.783 1.00 96.06 81 ALA A C 1
ATOM 642 O O . ALA A 1 81 ? 17.770 -5.319 -25.552 1.00 96.06 81 ALA A O 1
ATOM 643 N N . VAL A 1 82 ? 15.689 -4.560 -25.220 1.00 94.94 82 VAL A N 1
ATOM 644 C CA . VAL A 1 82 ? 15.286 -4.687 -26.632 1.00 94.94 82 VAL A CA 1
ATOM 645 C C . VAL A 1 82 ? 16.159 -3.819 -27.542 1.00 94.94 82 VAL A C 1
ATOM 647 O O . VAL A 1 82 ? 16.599 -4.277 -28.596 1.00 94.94 82 VAL A O 1
ATOM 650 N N . ILE A 1 83 ? 16.450 -2.584 -27.129 1.00 95.69 83 ILE A N 1
ATOM 651 C CA . ILE A 1 83 ? 17.294 -1.660 -27.898 1.00 95.69 83 ILE A CA 1
ATOM 652 C C . ILE A 1 83 ? 18.734 -2.185 -27.997 1.00 95.69 83 ILE A C 1
ATOM 654 O O . ILE A 1 83 ? 19.344 -2.115 -29.066 1.00 95.69 83 ILE A O 1
ATOM 658 N N . SER A 1 84 ? 19.283 -2.731 -26.909 1.00 95.12 84 SER A N 1
ATOM 659 C CA . SER A 1 84 ? 20.660 -3.233 -26.882 1.00 95.12 84 SER A CA 1
ATOM 660 C C . SER A 1 84 ? 20.828 -4.623 -27.500 1.00 95.12 84 SER A C 1
ATOM 662 O O . SER A 1 84 ? 21.956 -5.008 -27.803 1.00 95.12 84 SER A O 1
ATOM 664 N N . PHE A 1 85 ? 19.736 -5.352 -27.755 1.00 93.50 85 PHE A N 1
ATOM 665 C CA . PHE A 1 85 ? 19.742 -6.733 -28.246 1.00 93.50 85 PHE A CA 1
ATOM 666 C C . PHE A 1 85 ? 20.646 -6.954 -29.464 1.00 93.50 85 PHE A C 1
ATOM 668 O O . PHE A 1 85 ? 21.447 -7.887 -29.488 1.00 93.50 85 PHE A O 1
ATOM 675 N N . ARG A 1 86 ? 20.534 -6.090 -30.481 1.00 89.56 86 ARG A N 1
ATOM 676 C CA . ARG A 1 86 ? 21.272 -6.262 -31.741 1.00 89.56 86 ARG A CA 1
ATOM 677 C C . ARG A 1 86 ? 22.736 -5.863 -31.607 1.00 89.56 86 ARG A C 1
ATOM 679 O O . ARG A 1 86 ? 23.611 -6.515 -32.165 1.00 89.56 86 ARG A O 1
ATOM 686 N N . THR A 1 87 ? 22.983 -4.730 -30.967 1.00 93.19 87 THR A N 1
ATOM 687 C CA . THR A 1 87 ? 24.283 -4.075 -31.025 1.00 93.19 87 THR A CA 1
ATOM 688 C C . THR A 1 87 ? 25.182 -4.595 -29.909 1.00 93.19 87 THR A C 1
ATOM 690 O O . THR A 1 87 ? 26.360 -4.853 -30.147 1.00 93.19 87 THR A O 1
ATOM 693 N N . TRP A 1 88 ? 24.675 -4.670 -28.677 1.00 95.38 88 TRP A N 1
ATOM 694 C CA . TRP A 1 88 ? 25.458 -4.922 -27.466 1.00 95.38 88 TRP A CA 1
ATOM 695 C C . TRP A 1 88 ? 24.770 -6.045 -26.657 1.00 95.38 88 TRP A C 1
ATOM 697 O O . TRP A 1 88 ? 24.149 -5.771 -25.626 1.00 95.38 88 TRP A O 1
ATOM 707 N N . PRO A 1 89 ? 24.869 -7.324 -27.085 1.00 93.12 89 PRO A N 1
ATOM 708 C CA . PRO A 1 89 ? 24.093 -8.427 -26.500 1.00 93.12 89 PRO A CA 1
ATOM 709 C C . PRO A 1 89 ? 24.316 -8.629 -24.995 1.00 93.12 89 PRO A C 1
ATOM 711 O O . PRO A 1 89 ? 23.408 -9.023 -24.268 1.00 93.12 89 PRO A O 1
ATOM 714 N N . TRP A 1 90 ? 25.514 -8.312 -24.503 1.00 95.69 90 TRP A N 1
ATOM 715 C CA . TRP A 1 90 ? 25.840 -8.379 -23.079 1.00 95.69 90 TRP A CA 1
ATOM 716 C C . TRP A 1 90 ? 25.047 -7.359 -22.245 1.00 95.69 90 TRP A C 1
ATOM 718 O O . TRP A 1 90 ? 24.630 -7.679 -21.133 1.00 95.69 90 TRP A O 1
ATOM 728 N N . LEU A 1 91 ? 24.769 -6.166 -22.789 1.00 96.00 91 LEU A N 1
ATOM 729 C CA . LEU A 1 91 ? 23.885 -5.194 -22.140 1.00 96.00 91 LEU A CA 1
ATOM 730 C C . LEU A 1 91 ? 22.441 -5.684 -22.116 1.00 96.00 91 LEU A C 1
ATOM 732 O O . LEU A 1 91 ? 21.749 -5.453 -21.131 1.00 96.00 91 LEU A O 1
ATOM 736 N N . CYS A 1 92 ? 21.984 -6.375 -23.163 1.00 96.62 92 CYS A N 1
ATOM 737 C CA . CYS A 1 92 ? 20.646 -6.965 -23.169 1.00 96.62 92 CYS A CA 1
ATOM 738 C C . CYS A 1 92 ? 20.477 -7.931 -21.994 1.00 96.62 92 CYS A C 1
ATOM 740 O O . CYS A 1 92 ? 19.532 -7.793 -21.222 1.00 96.62 92 CYS A O 1
ATOM 742 N N . VAL A 1 93 ? 21.428 -8.855 -21.814 1.00 96.44 93 VAL A N 1
ATOM 743 C CA . VAL A 1 93 ? 21.418 -9.803 -20.689 1.00 96.44 93 VAL A CA 1
ATOM 744 C C . VAL A 1 93 ? 21.437 -9.068 -19.348 1.00 96.44 93 VAL A C 1
ATOM 746 O O . VAL A 1 93 ? 20.649 -9.399 -18.465 1.00 96.44 93 VAL A O 1
ATOM 749 N N . LEU A 1 94 ? 22.285 -8.044 -19.204 1.00 97.38 94 LEU A N 1
ATOM 750 C CA . LEU A 1 94 ? 22.365 -7.240 -17.983 1.00 97.38 94 LEU A CA 1
ATOM 751 C C . LEU A 1 94 ? 21.014 -6.601 -17.626 1.00 97.38 94 LEU A C 1
ATOM 753 O O . LEU A 1 94 ? 20.546 -6.750 -16.497 1.00 97.38 94 LEU A O 1
ATOM 757 N N . TRP A 1 95 ? 20.366 -5.928 -18.581 1.00 97.38 95 TRP A N 1
ATOM 758 C CA . TRP A 1 95 ? 19.074 -5.276 -18.358 1.00 97.38 95 TRP A CA 1
ATOM 759 C C . TRP A 1 95 ? 17.951 -6.278 -18.083 1.00 97.38 95 TRP A C 1
ATOM 761 O O . TRP A 1 95 ? 17.123 -6.036 -17.205 1.00 97.38 95 TRP A O 1
ATOM 771 N N . SER A 1 96 ? 17.943 -7.424 -18.770 1.00 95.94 96 SER A N 1
ATOM 772 C CA . SER A 1 96 ? 16.979 -8.498 -18.510 1.00 95.94 96 SER A CA 1
ATOM 773 C C . SER A 1 96 ? 17.129 -9.076 -17.101 1.00 95.94 96 SER A C 1
ATOM 775 O O . SER A 1 96 ? 16.130 -9.246 -16.405 1.00 95.94 96 SER A O 1
ATOM 777 N N . ILE A 1 97 ? 18.363 -9.326 -16.648 1.00 97.00 97 ILE A N 1
ATOM 778 C CA . ILE A 1 97 ? 18.630 -9.796 -15.281 1.00 97.00 97 ILE A CA 1
ATOM 779 C C . ILE A 1 97 ? 18.208 -8.733 -14.261 1.00 97.00 97 ILE A C 1
ATOM 781 O O . ILE A 1 97 ? 17.539 -9.066 -13.286 1.00 97.00 97 ILE A O 1
ATOM 785 N N . ALA A 1 98 ? 18.542 -7.460 -14.489 1.00 96.06 98 ALA A N 1
ATOM 786 C CA . ALA A 1 98 ? 18.145 -6.370 -13.599 1.00 96.06 98 ALA A CA 1
ATOM 787 C C . ALA A 1 98 ? 16.615 -6.259 -13.479 1.00 96.06 98 ALA A C 1
ATOM 789 O O . ALA A 1 98 ? 16.087 -6.192 -12.370 1.00 96.06 98 ALA A O 1
ATOM 790 N N . SER A 1 99 ? 15.894 -6.314 -14.605 1.00 95.38 99 SER A N 1
ATOM 791 C CA . SER A 1 99 ? 14.426 -6.297 -14.626 1.00 95.38 99 SER A CA 1
ATOM 792 C C . SER A 1 99 ? 13.827 -7.485 -13.872 1.00 95.38 99 SER A C 1
ATOM 794 O O . SER A 1 99 ? 12.903 -7.299 -13.077 1.00 95.38 99 SER A O 1
ATOM 796 N N . LEU A 1 100 ? 14.386 -8.686 -14.060 1.00 94.75 100 LEU A N 1
ATOM 797 C CA . LEU A 1 100 ? 13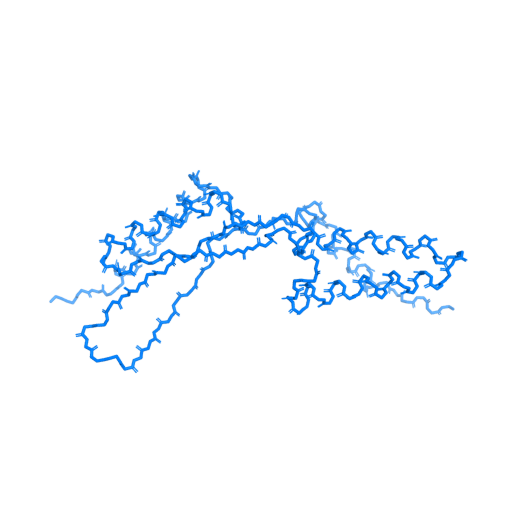.953 -9.884 -13.345 1.00 94.75 100 LEU A CA 1
ATOM 798 C C . LEU A 1 100 ? 14.182 -9.754 -11.836 1.00 94.75 100 LEU A C 1
ATOM 800 O O . LEU A 1 100 ? 13.308 -10.132 -11.064 1.00 94.75 100 LEU A O 1
ATOM 804 N N . ILE A 1 101 ? 15.323 -9.209 -11.406 1.00 94.94 101 ILE A N 1
ATOM 805 C CA . ILE A 1 101 ? 15.628 -8.996 -9.985 1.00 94.94 101 ILE A CA 1
ATOM 806 C C . ILE A 1 101 ? 14.647 -8.003 -9.359 1.00 94.94 101 ILE A C 1
ATOM 808 O O . ILE A 1 101 ? 14.128 -8.292 -8.280 1.00 94.94 101 ILE A O 1
ATOM 812 N N . VAL A 1 102 ? 14.374 -6.874 -10.022 1.00 93.81 102 VAL A N 1
ATOM 813 C CA . VAL A 1 102 ? 13.388 -5.886 -9.552 1.00 93.81 102 VAL A CA 1
ATOM 814 C C . VAL A 1 102 ? 12.014 -6.541 -9.442 1.00 93.81 102 VAL A C 1
ATOM 816 O O . VAL A 1 102 ? 11.430 -6.550 -8.365 1.00 93.81 102 VAL A O 1
ATOM 819 N N . THR A 1 103 ? 11.540 -7.191 -10.508 1.00 91.50 103 THR A N 1
ATOM 820 C CA . THR A 1 103 ? 10.214 -7.831 -10.521 1.00 91.50 103 THR A CA 1
ATOM 821 C C . THR A 1 103 ? 10.108 -8.942 -9.474 1.00 91.50 103 THR A C 1
ATOM 823 O O . THR A 1 103 ? 9.131 -9.010 -8.737 1.00 91.50 103 THR A O 1
ATOM 826 N N . ALA A 1 104 ? 11.110 -9.814 -9.356 1.00 93.25 104 ALA A N 1
ATOM 827 C CA . ALA A 1 104 ? 11.090 -10.895 -8.375 1.00 93.25 104 ALA A CA 1
ATOM 828 C C . ALA A 1 104 ? 11.171 -10.380 -6.932 1.00 93.25 104 ALA A C 1
ATOM 830 O O . ALA A 1 104 ? 10.576 -10.979 -6.037 1.00 93.25 104 ALA A O 1
ATOM 831 N N . SER A 1 105 ? 11.906 -9.294 -6.688 1.00 92.19 105 SER A N 1
ATOM 832 C CA . SER A 1 105 ? 12.015 -8.708 -5.351 1.00 92.19 105 SER A CA 1
ATOM 833 C C . SER A 1 105 ? 10.709 -8.028 -4.957 1.00 92.19 105 SER A C 1
ATOM 835 O O . SER A 1 105 ? 10.132 -8.407 -3.943 1.00 92.19 105 SER A O 1
ATOM 837 N N . GLU A 1 106 ? 10.200 -7.134 -5.801 1.00 91.38 106 GLU A N 1
ATOM 838 C CA . GLU A 1 106 ? 9.023 -6.311 -5.512 1.00 91.38 106 GLU A CA 1
ATOM 839 C C . GLU A 1 106 ? 7.713 -7.106 -5.593 1.00 91.38 106 GLU A C 1
ATOM 841 O O . GLU A 1 106 ? 6.915 -7.097 -4.660 1.00 91.38 106 GLU A O 1
ATOM 846 N N . LEU A 1 107 ? 7.495 -7.858 -6.680 1.00 86.31 107 LEU A N 1
ATOM 847 C CA . LEU A 1 107 ? 6.203 -8.494 -6.963 1.00 86.31 107 LEU A CA 1
ATOM 848 C C . LEU A 1 107 ? 6.034 -9.866 -6.303 1.00 86.31 107 LEU A C 1
ATOM 850 O O . LEU A 1 107 ? 4.932 -10.213 -5.887 1.00 86.31 107 LEU A O 1
ATOM 854 N N . LEU A 1 108 ? 7.100 -10.673 -6.242 1.00 87.50 108 LEU A N 1
ATOM 855 C CA . LEU A 1 108 ? 7.009 -12.051 -5.733 1.00 87.50 108 LEU A CA 1
ATOM 856 C C . LEU A 1 108 ? 7.402 -12.160 -4.261 1.00 87.50 108 LEU A C 1
ATOM 858 O O . LEU A 1 108 ? 6.807 -12.936 -3.516 1.00 87.50 108 LEU A O 1
ATOM 862 N N . ARG A 1 109 ? 8.447 -11.433 -3.851 1.00 89.50 109 ARG A N 1
ATOM 863 C CA . ARG A 1 109 ? 9.031 -11.554 -2.509 1.00 89.50 109 ARG A CA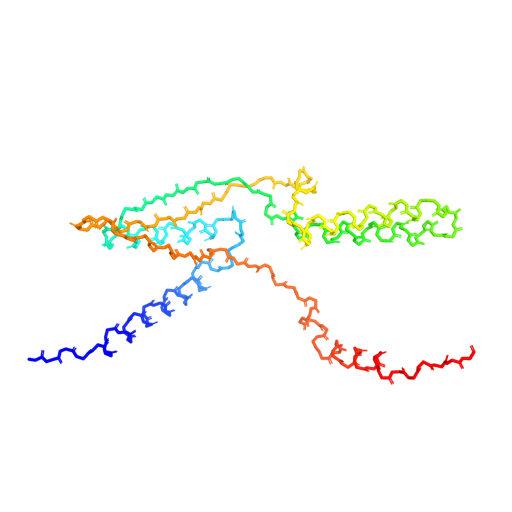 1
ATOM 864 C C . ARG A 1 109 ? 8.637 -10.425 -1.565 1.00 89.50 109 ARG A C 1
ATOM 866 O O . ARG A 1 109 ? 9.000 -10.534 -0.396 1.00 89.50 109 ARG A O 1
ATOM 873 N N . TYR A 1 110 ? 7.953 -9.387 -2.055 1.00 87.00 110 TYR A N 1
ATOM 874 C CA . TYR A 1 110 ? 7.621 -8.177 -1.296 1.00 87.00 110 TYR A CA 1
ATOM 875 C C . TYR A 1 110 ? 8.844 -7.610 -0.561 1.00 87.00 110 TYR A C 1
ATOM 877 O O . TYR A 1 110 ? 8.811 -7.325 0.633 1.00 87.00 110 TYR A O 1
ATOM 885 N N . ARG A 1 111 ? 9.976 -7.557 -1.269 1.00 89.56 111 ARG A N 1
ATOM 886 C CA . ARG A 1 111 ? 11.219 -6.955 -0.794 1.00 89.56 111 ARG A CA 1
ATOM 887 C C . ARG A 1 111 ? 11.353 -5.574 -1.401 1.00 89.56 111 ARG A C 1
ATOM 889 O O . ARG A 1 111 ? 11.431 -5.479 -2.620 1.00 89.56 111 ARG A O 1
ATOM 896 N N . GLU A 1 112 ? 11.488 -4.598 -0.516 1.00 90.00 112 GLU A N 1
ATOM 897 C CA . GLU A 1 112 ? 11.631 -3.160 -0.756 1.00 90.00 112 GLU A CA 1
ATOM 898 C C . GLU A 1 112 ? 13.000 -2.813 -1.383 1.00 90.00 112 GLU A C 1
ATOM 900 O O . GLU A 1 112 ? 13.861 -2.180 -0.770 1.00 90.00 112 GLU A O 1
ATOM 905 N N . LEU A 1 113 ? 13.277 -3.332 -2.582 1.00 91.19 113 LEU A N 1
ATOM 906 C CA . LEU A 1 113 ? 14.556 -3.153 -3.273 1.00 91.19 113 LEU A CA 1
ATOM 907 C C . LEU A 1 113 ? 14.648 -1.768 -3.916 1.00 91.19 113 LEU A C 1
ATOM 909 O O . LEU A 1 113 ? 15.724 -1.168 -3.918 1.00 91.19 113 LEU A O 1
ATOM 913 N N . VAL A 1 114 ? 13.550 -1.291 -4.505 1.00 91.62 114 VAL A N 1
ATOM 914 C CA . VAL A 1 114 ? 13.508 -0.004 -5.214 1.00 91.62 114 VAL A CA 1
ATOM 915 C C . VAL A 1 114 ? 12.882 1.110 -4.386 1.00 91.62 114 VAL A C 1
ATOM 917 O O . VAL A 1 114 ? 12.987 2.267 -4.783 1.00 91.62 114 VAL A O 1
ATOM 920 N N . ASP A 1 115 ? 12.301 0.792 -3.230 1.00 90.94 115 ASP A N 1
ATOM 921 C CA . ASP A 1 115 ? 11.687 1.731 -2.287 1.00 90.94 115 ASP A CA 1
ATOM 922 C C . ASP A 1 115 ? 12.515 2.983 -1.985 1.00 90.94 115 ASP A C 1
ATOM 924 O O . ASP A 1 115 ? 11.939 4.069 -2.058 1.00 90.94 115 ASP A O 1
ATOM 928 N N . PRO A 1 116 ? 13.850 2.912 -1.778 1.00 92.00 116 PRO A N 1
ATOM 929 C CA . PRO A 1 116 ? 14.659 4.108 -1.526 1.00 92.00 116 PRO A CA 1
ATOM 930 C C . PRO A 1 116 ? 14.676 5.135 -2.673 1.00 92.00 116 PRO A C 1
ATOM 932 O O . PRO A 1 116 ? 15.174 6.245 -2.494 1.00 92.00 116 PRO A O 1
ATOM 935 N N . LEU A 1 117 ? 14.189 4.777 -3.868 1.00 91.00 117 LEU A N 1
ATOM 936 C CA . LEU A 1 117 ? 14.045 5.691 -5.007 1.00 91.00 117 LEU A CA 1
ATOM 937 C C . LEU A 1 117 ? 12.752 6.519 -4.949 1.00 91.00 117 LEU A C 1
ATOM 939 O O . LEU A 1 117 ? 12.570 7.423 -5.767 1.00 91.00 117 LEU A O 1
ATOM 943 N N . PHE A 1 118 ? 11.847 6.204 -4.025 1.00 92.50 118 PHE A N 1
ATOM 944 C CA . PHE A 1 118 ? 10.542 6.837 -3.893 1.00 92.50 118 PHE A CA 1
ATOM 945 C C . PHE A 1 118 ? 10.483 7.713 -2.635 1.00 92.50 118 PHE A C 1
ATOM 947 O O . PHE A 1 118 ? 11.304 7.564 -1.735 1.00 92.50 118 PHE A O 1
ATOM 954 N N . PRO A 1 119 ? 9.529 8.656 -2.551 1.00 92.50 119 PRO A N 1
ATOM 955 C CA . PRO A 1 119 ? 9.314 9.423 -1.331 1.00 92.50 119 PRO A CA 1
ATOM 956 C C . PRO A 1 119 ? 8.775 8.543 -0.198 1.00 92.50 119 PRO A C 1
ATOM 958 O O . PRO A 1 119 ? 7.820 7.787 -0.399 1.00 92.50 119 PRO A O 1
ATOM 961 N N . GLU A 1 120 ? 9.358 8.690 0.988 1.00 94.38 120 GLU A N 1
ATOM 962 C CA . GLU A 1 120 ? 8.818 8.136 2.230 1.00 94.38 120 GLU A CA 1
ATOM 963 C C . GLU A 1 120 ? 7.564 8.919 2.657 1.00 94.38 120 GLU A C 1
ATOM 965 O O . GLU A 1 120 ? 7.466 10.136 2.467 1.00 94.38 120 GLU A O 1
ATOM 970 N N . ALA A 1 121 ? 6.597 8.221 3.244 1.00 94.25 121 ALA A N 1
ATOM 971 C CA . ALA A 1 121 ? 5.382 8.785 3.802 1.00 94.25 121 ALA A CA 1
ATOM 972 C C . ALA A 1 121 ? 5.037 8.126 5.145 1.00 94.25 121 ALA A C 1
ATOM 974 O O . ALA A 1 121 ? 5.307 6.950 5.379 1.00 94.25 121 ALA A O 1
ATOM 975 N N . GLU A 1 122 ? 4.404 8.899 6.027 1.00 95.69 122 GLU A N 1
ATOM 976 C CA . GLU A 1 122 ? 3.923 8.424 7.327 1.00 95.69 122 GLU A CA 1
ATOM 977 C C . GLU A 1 122 ? 2.462 7.972 7.223 1.00 95.69 122 GLU A C 1
ATOM 979 O O . GLU A 1 122 ? 1.590 8.755 6.832 1.00 95.69 122 GLU A O 1
ATOM 984 N N . GLY A 1 123 ? 2.202 6.719 7.592 1.00 93.38 123 GLY A N 1
ATOM 985 C CA . GLY A 1 123 ? 0.873 6.131 7.739 1.00 93.38 123 GLY A CA 1
ATOM 986 C C . GLY A 1 123 ? 0.526 5.853 9.202 1.00 93.38 123 GLY A C 1
ATOM 987 O O . GLY A 1 123 ? 1.362 5.978 10.100 1.00 93.38 123 GLY A O 1
ATOM 988 N N . GLU A 1 124 ? -0.727 5.478 9.456 1.00 94.88 124 GLU A N 1
ATOM 989 C CA . GLU A 1 124 ? -1.216 5.191 10.807 1.00 94.88 124 GLU A CA 1
ATOM 990 C C . GLU A 1 124 ? -2.142 3.970 10.823 1.00 94.88 124 GLU A C 1
ATOM 992 O O . GLU A 1 124 ? -3.161 3.931 10.137 1.00 94.88 124 GLU A O 1
ATOM 997 N N . ASN A 1 125 ? -1.811 2.989 11.660 1.00 96.00 125 ASN A N 1
ATOM 998 C CA . ASN A 1 125 ? -2.692 1.882 12.008 1.00 96.00 125 ASN A CA 1
ATOM 999 C C . ASN A 1 125 ? -3.554 2.264 13.211 1.00 96.00 125 ASN A C 1
ATOM 1001 O O . ASN A 1 125 ? -3.065 2.843 14.182 1.00 96.00 125 ASN A O 1
ATOM 1005 N N . VAL A 1 126 ? -4.825 1.867 13.198 1.00 96.50 126 VAL A N 1
ATOM 1006 C CA . VAL A 1 126 ? -5.726 2.056 14.340 1.00 96.50 126 VAL A CA 1
ATOM 1007 C C . VAL A 1 126 ? -6.044 0.699 14.947 1.00 96.50 126 VAL A C 1
ATOM 1009 O O . VAL A 1 126 ? -6.575 -0.187 14.279 1.00 96.50 126 VAL A O 1
ATOM 1012 N N . VAL A 1 127 ? -5.737 0.540 16.232 1.00 97.12 127 VAL A N 1
ATOM 1013 C CA . VAL A 1 127 ? -5.904 -0.711 16.975 1.00 97.12 127 VAL A CA 1
ATOM 1014 C C . VAL A 1 127 ? -6.878 -0.483 18.124 1.00 97.12 127 VAL A C 1
ATOM 1016 O O . VAL A 1 127 ? -6.607 0.294 19.037 1.00 97.12 127 VAL A O 1
ATOM 1019 N N . GLY A 1 128 ? -8.020 -1.171 18.093 1.00 96.06 128 GLY A N 1
ATOM 1020 C CA . GLY A 1 128 ? -8.986 -1.198 19.191 1.00 96.06 128 GLY A CA 1
ATOM 1021 C C . GLY A 1 128 ? -8.829 -2.460 20.037 1.00 96.06 128 GLY A C 1
ATOM 1022 O O . GLY A 1 128 ? -8.992 -3.572 19.537 1.00 96.06 128 GLY A O 1
ATOM 1023 N N . VAL A 1 129 ? -8.557 -2.304 21.331 1.00 95.56 129 VAL A N 1
ATOM 1024 C CA . VAL A 1 129 ? -8.416 -3.410 22.283 1.00 95.56 129 VAL A CA 1
ATOM 1025 C C . VAL A 1 129 ? -9.621 -3.441 23.218 1.00 95.56 129 VAL A C 1
ATOM 1027 O O . VAL A 1 129 ? -9.863 -2.522 23.999 1.00 95.56 129 VAL A O 1
ATOM 1030 N N . LEU A 1 130 ? -10.377 -4.539 23.172 1.00 92.94 130 LEU A N 1
ATOM 1031 C CA . LEU A 1 130 ? -11.416 -4.819 24.157 1.00 92.94 130 LEU A CA 1
ATOM 1032 C C . LEU A 1 130 ? -10.797 -5.546 25.355 1.00 92.94 130 LEU A C 1
ATOM 1034 O O . LEU A 1 130 ? -10.357 -6.693 25.233 1.00 92.94 130 LEU A O 1
ATOM 1038 N N . ALA A 1 131 ? -10.773 -4.886 26.513 1.00 88.25 131 ALA A N 1
ATOM 1039 C CA . ALA A 1 131 ? -10.212 -5.471 27.723 1.00 88.25 131 ALA A CA 1
ATOM 1040 C C . ALA A 1 131 ? -11.031 -6.698 28.182 1.00 88.25 131 ALA A C 1
ATOM 1042 O O . ALA A 1 131 ? -12.263 -6.635 28.278 1.00 88.25 131 ALA A O 1
ATOM 1043 N N . PRO A 1 132 ? -10.373 -7.827 28.489 1.00 87.81 132 PRO A N 1
ATOM 1044 C CA . PRO A 1 132 ? -11.045 -8.999 29.022 1.00 87.81 132 PRO A CA 1
ATOM 1045 C C . PRO A 1 132 ? -11.508 -8.731 30.459 1.00 87.81 132 PRO A C 1
ATOM 1047 O O . PRO A 1 132 ? -10.786 -8.148 31.262 1.00 87.81 132 PRO A O 1
ATOM 1050 N N . ARG A 1 133 ? -12.719 -9.182 30.801 1.00 83.06 133 ARG A N 1
ATOM 1051 C CA . ARG A 1 133 ? -13.279 -9.037 32.163 1.00 83.06 133 ARG A CA 1
ATOM 1052 C C . ARG A 1 133 ? -12.727 -10.054 33.163 1.00 83.06 133 ARG A C 1
ATOM 1054 O O . ARG A 1 133 ? -12.860 -9.875 34.367 1.00 83.06 133 ARG A O 1
ATOM 1061 N N . HIS A 1 134 ? -12.157 -11.138 32.652 1.00 87.75 134 HIS A N 1
ATOM 1062 C CA . HIS A 1 134 ? -11.646 -12.264 33.422 1.00 87.75 134 HIS A CA 1
ATOM 1063 C C . HIS A 1 134 ? -10.280 -12.679 32.877 1.00 87.75 134 HIS A C 1
ATOM 1065 O O . HIS A 1 134 ? -9.778 -12.098 31.915 1.00 87.75 134 HIS A O 1
ATOM 1071 N N . GLU A 1 135 ? -9.697 -13.709 33.483 1.00 89.38 135 GLU A N 1
ATOM 1072 C CA . GLU A 1 135 ? -8.430 -14.286 33.051 1.00 89.38 135 GLU A CA 1
ATOM 1073 C C . GLU A 1 135 ? -8.419 -14.611 31.546 1.00 89.38 135 GLU A C 1
ATOM 1075 O O . GLU A 1 135 ? -9.351 -15.203 30.987 1.00 89.38 135 GLU A O 1
ATOM 1080 N N . VAL A 1 136 ? -7.345 -14.194 30.876 1.00 87.75 136 VAL A N 1
ATOM 1081 C CA . VAL A 1 136 ? -7.219 -14.271 29.420 1.00 87.75 136 VAL A CA 1
ATOM 1082 C C . VAL A 1 136 ? -6.867 -15.691 29.001 1.00 87.75 136 VAL A C 1
ATOM 1084 O O . VAL A 1 136 ? -5.712 -16.093 29.051 1.00 87.75 136 VAL A O 1
ATOM 1087 N N . ARG A 1 137 ? -7.860 -16.453 28.532 1.00 90.69 137 ARG A N 1
ATOM 1088 C CA . ARG A 1 137 ? -7.634 -17.816 28.009 1.00 90.69 137 ARG A CA 1
ATOM 1089 C C . ARG A 1 137 ? -7.253 -17.849 26.531 1.00 90.69 137 ARG A C 1
ATOM 1091 O O . ARG A 1 137 ? -6.627 -18.804 26.084 1.00 90.69 137 ARG A O 1
ATOM 1098 N N . ARG A 1 138 ? -7.693 -16.853 25.755 1.00 90.94 138 ARG A N 1
ATOM 1099 C CA . ARG A 1 138 ? -7.492 -16.754 24.299 1.00 90.94 138 ARG A CA 1
ATOM 1100 C C . ARG A 1 138 ? -7.445 -15.290 23.869 1.00 90.94 138 ARG A C 1
ATOM 1102 O O . ARG A 1 138 ? -8.127 -14.456 24.460 1.00 90.94 138 ARG A O 1
ATOM 1109 N N . ARG A 1 139 ? -6.686 -15.004 22.811 1.00 92.19 139 ARG A N 1
ATOM 1110 C CA . ARG A 1 139 ? -6.653 -13.705 22.127 1.00 92.19 139 ARG A CA 1
ATOM 1111 C C . ARG A 1 139 ? -7.200 -13.878 20.715 1.00 92.19 139 ARG A C 1
ATOM 1113 O O . ARG A 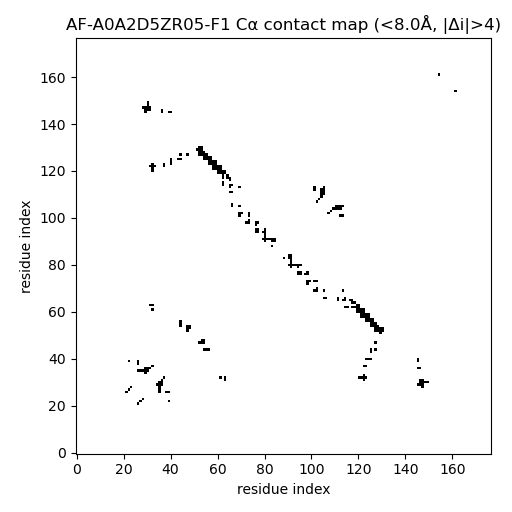1 139 ? -6.767 -14.776 20.003 1.00 92.19 139 ARG A O 1
ATOM 1120 N N . VAL A 1 140 ? -8.144 -13.024 20.333 1.00 93.81 140 VAL A N 1
ATOM 1121 C CA . VAL A 1 140 ? -8.670 -12.941 18.966 1.00 93.81 140 VAL A CA 1
ATOM 1122 C C . VAL A 1 140 ? -8.187 -11.624 18.382 1.00 93.81 140 VAL A C 1
ATOM 1124 O O . VAL A 1 140 ? -8.343 -10.585 19.018 1.00 93.81 140 VAL A O 1
ATOM 1127 N N . VAL A 1 141 ? -7.582 -11.682 17.200 1.00 94.94 141 VAL A N 1
ATOM 1128 C CA . VAL A 1 141 ? -7.151 -10.504 16.446 1.00 94.94 141 VAL A CA 1
ATOM 1129 C C . VAL A 1 141 ? -7.965 -10.475 15.162 1.00 94.94 141 VAL A C 1
ATOM 1131 O O . VAL A 1 141 ? -7.952 -11.442 14.403 1.00 94.94 141 VAL A O 1
ATOM 1134 N N . LEU A 1 142 ? -8.701 -9.387 14.956 1.00 94.69 142 LEU A N 1
ATOM 1135 C CA . LEU A 1 142 ? -9.397 -9.093 13.709 1.00 94.69 142 LEU A CA 1
ATOM 1136 C C . LEU A 1 142 ? -8.655 -7.932 13.056 1.00 94.69 142 LEU A C 1
ATOM 1138 O O . LEU A 1 142 ? -8.415 -6.923 13.715 1.00 94.69 142 LEU A O 1
ATOM 1142 N N . SER A 1 143 ? -8.273 -8.097 11.795 1.00 94.69 143 SER A N 1
ATOM 1143 C CA . SER A 1 143 ? -7.533 -7.091 11.038 1.00 94.69 143 SER A CA 1
ATOM 1144 C C . SER A 1 143 ? -8.210 -6.852 9.695 1.00 94.69 143 SER A C 1
ATOM 1146 O O . SER A 1 143 ? -8.760 -7.777 9.095 1.00 94.69 143 SER A O 1
ATOM 1148 N N . ALA A 1 144 ? -8.179 -5.601 9.256 1.00 92.88 144 ALA A N 1
ATOM 1149 C CA . ALA A 1 144 ? -8.639 -5.143 7.958 1.00 92.88 144 ALA A CA 1
ATOM 1150 C C . ALA A 1 144 ? -7.782 -3.940 7.553 1.00 92.88 144 ALA A C 1
ATOM 1152 O O . ALA A 1 144 ? -7.257 -3.239 8.418 1.00 92.88 144 ALA A O 1
ATOM 1153 N N . HIS A 1 145 ? -7.650 -3.708 6.252 1.00 93.56 145 HIS A N 1
ATOM 1154 C CA . HIS A 1 145 ? -6.872 -2.591 5.732 1.00 93.56 145 HIS A CA 1
ATOM 1155 C C . HIS A 1 145 ? -7.767 -1.359 5.521 1.00 93.56 145 HIS A C 1
ATOM 1157 O O . HIS A 1 145 ? -8.943 -1.476 5.154 1.00 93.56 145 HIS A O 1
ATOM 1163 N N . LEU A 1 146 ? -7.222 -0.181 5.831 1.00 93.12 146 LEU A N 1
ATOM 1164 C CA . LEU A 1 146 ? -7.935 1.097 5.774 1.00 93.12 146 LEU A CA 1
ATOM 1165 C C . LEU A 1 146 ? -7.757 1.807 4.447 1.00 93.12 146 LEU A C 1
ATOM 1167 O O . LEU A 1 146 ? -8.568 2.661 4.128 1.00 93.12 146 LEU A O 1
ATOM 1171 N N . ASP A 1 147 ? -6.731 1.481 3.686 1.00 93.62 147 ASP A N 1
ATOM 1172 C CA . ASP A 1 147 ? -6.408 2.097 2.414 1.00 93.62 147 ASP A CA 1
ATOM 1173 C C . ASP A 1 147 ? -7.293 1.559 1.272 1.00 93.62 147 ASP A C 1
ATOM 1175 O O . ASP A 1 147 ? -8.111 0.640 1.427 1.00 93.62 147 ASP A O 1
ATOM 1179 N N . SER A 1 148 ? -7.173 2.188 0.109 1.00 91.94 148 SER A N 1
ATOM 1180 C CA . SER A 1 148 ? -7.773 1.751 -1.148 1.00 91.94 148 SER A CA 1
ATOM 1181 C C . SER A 1 148 ? -6.688 1.618 -2.206 1.00 91.94 148 SER A C 1
ATOM 1183 O O . SER A 1 148 ? -5.915 2.554 -2.417 1.00 91.94 148 SER A O 1
ATOM 1185 N N . ALA A 1 149 ? -6.683 0.486 -2.906 1.00 87.50 149 ALA A N 1
ATOM 1186 C CA . ALA A 1 149 ? -5.756 0.236 -3.997 1.00 87.50 149 ALA A CA 1
ATOM 1187 C C . ALA A 1 149 ? -6.024 1.151 -5.200 1.00 87.50 149 ALA A C 1
ATOM 1189 O O . ALA A 1 149 ? -7.159 1.552 -5.463 1.00 87.50 149 ALA A O 1
ATOM 1190 N N . TYR A 1 150 ? -4.972 1.422 -5.968 1.00 83.69 150 TYR A N 1
ATOM 1191 C CA . TYR A 1 150 ? -5.108 2.064 -7.267 1.00 83.69 150 TYR A CA 1
ATOM 1192 C C . TYR A 1 150 ? -5.793 1.137 -8.269 1.00 83.69 150 TYR A C 1
ATOM 1194 O O . TYR A 1 150 ? -5.475 -0.050 -8.372 1.00 83.69 150 TYR A O 1
ATOM 1202 N N . GLU A 1 151 ? -6.700 1.702 -9.057 1.00 79.62 151 GLU A N 1
ATOM 1203 C CA . GLU A 1 151 ? -7.372 0.974 -10.124 1.00 79.62 151 GLU A CA 1
ATOM 1204 C C . GLU A 1 151 ? -6.475 0.883 -11.365 1.00 79.62 151 GLU A C 1
ATOM 1206 O O . GLU A 1 151 ? -6.043 1.887 -11.940 1.00 79.62 151 GLU A O 1
ATOM 1211 N N . PHE A 1 152 ? -6.213 -0.343 -11.822 1.00 68.94 152 PHE A N 1
ATOM 1212 C CA . PHE A 1 152 ? -5.524 -0.589 -13.087 1.00 68.94 152 PHE A CA 1
ATOM 1213 C C . PHE A 1 152 ? -6.483 -0.398 -14.266 1.00 68.94 152 PHE A C 1
ATOM 1215 O O . PHE A 1 152 ? -7.010 -1.353 -14.841 1.00 68.94 152 PHE A O 1
ATOM 1222 N N . ASN A 1 153 ? -6.664 0.858 -14.672 1.00 68.75 153 ASN A N 1
ATOM 1223 C CA . ASN A 1 153 ? -7.581 1.243 -15.750 1.00 68.75 153 ASN A CA 1
ATOM 1224 C C . ASN A 1 153 ? -7.261 0.626 -17.120 1.00 68.75 153 ASN A C 1
ATOM 1226 O O . ASN A 1 153 ? -8.126 0.604 -17.990 1.00 68.75 153 ASN A O 1
ATOM 1230 N N . LEU A 1 154 ? -6.058 0.079 -17.323 1.00 64.31 154 LEU A N 1
ATOM 1231 C CA . LEU A 1 154 ? -5.685 -0.609 -18.561 1.00 64.31 154 LEU A CA 1
ATOM 1232 C C . LEU A 1 154 ? -6.652 -1.770 -18.871 1.00 64.31 154 LEU A C 1
ATOM 1234 O O . LEU A 1 154 ? -7.134 -1.894 -19.992 1.00 64.31 154 LEU A O 1
ATOM 1238 N N . TRP A 1 155 ? -7.024 -2.564 -17.863 1.00 56.09 155 TRP A N 1
ATOM 1239 C CA . TRP A 1 155 ? -7.991 -3.657 -18.024 1.00 56.09 155 TRP A CA 1
ATOM 1240 C C . TRP A 1 155 ? -9.411 -3.166 -18.325 1.00 56.09 155 TRP A C 1
ATOM 1242 O O . TRP A 1 155 ? -10.138 -3.821 -19.067 1.00 56.09 155 TRP A O 1
ATOM 1252 N N . LEU A 1 156 ? -9.799 -2.003 -17.794 1.00 61.03 156 LEU A N 1
ATOM 1253 C CA . LEU A 1 156 ? -11.085 -1.365 -18.090 1.00 61.03 156 LEU A CA 1
ATOM 1254 C C . LEU A 1 156 ? -11.124 -0.789 -19.512 1.00 61.03 156 LEU A C 1
ATOM 1256 O O . LEU A 1 156 ? -12.170 -0.828 -20.153 1.00 61.03 156 LEU A O 1
ATOM 1260 N N . PHE A 1 157 ? -9.989 -0.311 -20.025 1.00 60.69 157 PHE A N 1
ATOM 1261 C CA . PHE A 1 157 ? -9.876 0.221 -21.384 1.00 60.69 157 PHE A CA 1
ATOM 1262 C C . PHE A 1 157 ? -9.881 -0.881 -22.453 1.00 60.69 157 PHE A C 1
ATOM 1264 O O . PHE A 1 157 ? -10.515 -0.731 -23.493 1.00 60.69 157 PHE A O 1
ATOM 1271 N N . PHE A 1 158 ? -9.201 -2.004 -22.198 1.00 63.88 158 PHE A N 1
ATOM 1272 C CA . PHE A 1 158 ? -9.118 -3.135 -23.135 1.00 63.88 158 PHE A CA 1
ATOM 1273 C C . PHE A 1 158 ? -10.179 -4.226 -22.892 1.00 63.88 158 PHE A C 1
ATOM 1275 O O . PHE A 1 158 ? -10.153 -5.256 -23.567 1.00 63.88 158 PHE A O 1
ATOM 1282 N N . ARG A 1 159 ? -11.106 -3.991 -21.951 1.00 62.91 159 ARG A N 1
ATOM 1283 C CA . ARG A 1 159 ? -12.118 -4.908 -21.388 1.00 62.91 159 ARG A CA 1
ATOM 1284 C C . ARG A 1 159 ? -12.636 -5.982 -22.346 1.00 62.91 159 ARG A C 1
ATOM 1286 O O . ARG A 1 159 ? -12.535 -7.167 -22.041 1.00 62.91 159 ARG A O 1
ATOM 1293 N N . ASP A 1 160 ? -13.135 -5.571 -23.507 1.00 62.72 160 ASP A N 1
ATOM 1294 C CA . ASP A 1 160 ? -13.812 -6.470 -24.449 1.00 62.72 160 ASP A CA 1
ATOM 1295 C C . ASP A 1 160 ? -12.851 -7.221 -25.384 1.00 62.72 160 ASP A C 1
ATOM 1297 O O . ASP A 1 160 ? -13.242 -8.203 -26.006 1.00 62.72 160 ASP A O 1
ATOM 1301 N N . TRP A 1 161 ? -11.585 -6.802 -25.472 1.00 66.31 161 TRP A N 1
ATOM 1302 C CA . TRP A 1 161 ? -10.601 -7.345 -26.415 1.00 66.31 161 TRP A CA 1
ATOM 1303 C C . TRP A 1 161 ? -9.525 -8.214 -25.757 1.00 66.31 161 TRP A C 1
ATOM 1305 O O . TRP A 1 161 ? -8.948 -9.060 -26.437 1.00 66.31 161 TRP A O 1
ATOM 1315 N N . VAL A 1 162 ? -9.281 -8.088 -24.446 1.00 65.31 162 VAL A N 1
ATOM 1316 C CA . VAL A 1 162 ? -8.266 -8.912 -23.756 1.00 65.31 162 VAL A CA 1
ATOM 1317 C C . VAL A 1 162 ? -8.605 -10.403 -23.811 1.00 65.31 162 VAL A C 1
ATOM 1319 O O . VAL A 1 162 ? -7.751 -11.209 -24.184 1.00 65.31 162 VAL A O 1
ATOM 1322 N N . LEU A 1 163 ? -9.847 -10.782 -23.490 1.00 60.31 163 LEU A N 1
ATOM 1323 C CA . LEU A 1 163 ? -10.269 -12.186 -23.526 1.00 60.31 163 LEU A CA 1
ATOM 1324 C C . LEU A 1 163 ? -10.219 -12.781 -24.948 1.00 60.31 163 LEU A C 1
ATOM 1326 O O . LEU A 1 163 ? -9.607 -13.839 -25.108 1.00 60.31 163 LEU A O 1
ATOM 1330 N N . PRO A 1 164 ? -10.777 -12.130 -25.990 1.00 67.44 164 PRO A N 1
ATOM 1331 C CA . PRO A 1 164 ? -10.664 -12.618 -27.364 1.00 67.44 164 PRO A CA 1
ATOM 1332 C C . PRO A 1 164 ? -9.218 -12.759 -27.848 1.00 67.44 164 PRO A C 1
ATOM 1334 O O . PRO A 1 164 ? -8.891 -13.763 -28.472 1.00 67.44 164 PRO A O 1
ATOM 1337 N N . ILE A 1 165 ? -8.333 -11.807 -27.525 1.00 68.62 165 ILE A N 1
ATOM 1338 C CA . ILE A 1 165 ? -6.915 -11.858 -27.923 1.00 68.62 165 ILE A CA 1
ATOM 1339 C C . ILE A 1 165 ? -6.186 -13.021 -27.235 1.00 68.62 165 ILE A C 1
ATOM 1341 O O . ILE A 1 165 ? -5.398 -13.715 -27.880 1.00 68.62 165 ILE A O 1
ATOM 1345 N N . MET A 1 166 ? -6.455 -13.274 -25.950 1.00 57.91 166 MET A N 1
ATOM 1346 C CA . MET A 1 166 ? -5.879 -14.420 -25.236 1.00 57.91 166 MET A CA 1
ATOM 1347 C C . MET A 1 166 ? -6.370 -15.755 -25.809 1.00 57.91 166 MET A C 1
ATOM 1349 O O . MET A 1 166 ? -5.561 -16.655 -26.026 1.00 57.91 166 MET A O 1
ATOM 1353 N N . VAL A 1 167 ? -7.666 -15.876 -26.113 1.00 64.44 167 VAL A N 1
ATOM 1354 C CA . VAL A 1 167 ? -8.247 -17.090 -26.713 1.00 64.44 167 VAL A CA 1
ATOM 1355 C C . VAL A 1 167 ? -7.728 -17.314 -28.135 1.00 64.44 167 VAL A C 1
ATOM 1357 O O . VAL A 1 167 ? -7.358 -18.435 -28.473 1.00 64.44 167 VAL A O 1
ATOM 1360 N N . MET A 1 168 ? -7.615 -16.262 -28.950 1.00 65.69 168 MET A N 1
ATOM 1361 C CA . MET A 1 168 ? -7.038 -16.361 -30.295 1.00 65.69 168 MET A CA 1
ATOM 1362 C C . MET A 1 168 ? -5.562 -16.770 -30.269 1.00 65.69 168 MET A C 1
ATOM 1364 O O . MET A 1 168 ? -5.126 -17.484 -31.164 1.00 65.69 168 MET A O 1
ATOM 1368 N N . ARG A 1 169 ? -4.791 -16.366 -29.250 1.00 52.75 169 ARG A N 1
ATOM 1369 C CA . ARG A 1 169 ? -3.382 -16.770 -29.113 1.00 52.75 169 ARG A CA 1
ATOM 1370 C C . ARG A 1 169 ? -3.179 -18.174 -28.542 1.00 52.75 169 ARG A C 1
ATOM 1372 O O . ARG A 1 169 ? -2.176 -18.787 -28.875 1.00 52.75 169 ARG A O 1
ATOM 1379 N N . LEU A 1 170 ? -4.101 -18.691 -27.727 1.00 55.66 170 LEU A N 1
ATOM 1380 C CA . LEU A 1 170 ? -4.074 -20.091 -27.271 1.00 55.66 170 LEU A CA 1
ATOM 1381 C C . LEU A 1 170 ? -4.665 -21.074 -28.294 1.00 55.66 170 LEU A C 1
ATOM 1383 O O . LEU A 1 170 ? -4.340 -22.256 -28.251 1.00 55.66 170 LEU A O 1
ATOM 1387 N N . GLY A 1 171 ? -5.543 -20.601 -29.182 1.00 53.41 171 GLY A N 1
ATOM 1388 C CA . GLY A 1 171 ? -6.169 -21.398 -30.240 1.00 53.41 171 GLY A CA 1
ATOM 1389 C C . GLY A 1 171 ? -5.518 -21.259 -31.616 1.00 53.41 171 GLY A C 1
ATOM 1390 O O . GLY A 1 171 ? -5.984 -21.897 -32.558 1.00 53.41 171 GLY A O 1
ATOM 1391 N N . ALA A 1 172 ? -4.480 -20.430 -31.760 1.00 46.59 172 ALA A N 1
ATOM 1392 C CA . ALA A 1 172 ? -3.718 -20.374 -32.997 1.00 46.59 172 ALA A CA 1
ATOM 1393 C C . ALA A 1 172 ? -2.974 -21.711 -33.159 1.00 46.59 172 ALA A C 1
ATOM 1395 O O . ALA A 1 172 ? -2.208 -22.071 -32.261 1.00 46.59 172 ALA A O 1
ATOM 1396 N N . PRO A 1 173 ? -3.194 -22.469 -34.250 1.00 52.41 173 PRO A N 1
ATOM 1397 C CA . PRO A 1 173 ? -2.351 -23.614 -34.540 1.00 52.41 173 PRO A CA 1
ATOM 1398 C C . PRO A 1 173 ? -0.903 -23.123 -34.593 1.00 52.41 173 PRO A C 1
ATOM 1400 O O . PRO A 1 173 ? -0.592 -22.142 -35.271 1.00 52.41 173 PRO A O 1
ATOM 1403 N N . HIS A 1 174 ? -0.035 -23.772 -33.819 1.00 58.84 174 HIS A N 1
ATOM 1404 C CA . HIS A 1 174 ? 1.396 -23.684 -34.050 1.00 58.84 174 HIS A CA 1
ATOM 1405 C C . HIS A 1 174 ? 1.624 -24.258 -35.450 1.00 58.84 174 HIS A C 1
ATOM 1407 O O . HIS A 1 174 ? 1.538 -25.469 -35.644 1.00 58.84 174 HIS A O 1
ATOM 1413 N N . ASP A 1 175 ? 1.811 -23.378 -36.434 1.00 56.12 175 ASP A N 1
ATOM 1414 C CA . ASP A 1 175 ? 2.356 -23.764 -37.730 1.00 56.12 175 ASP A CA 1
ATOM 1415 C C . ASP A 1 175 ? 3.803 -24.206 -37.480 1.00 56.12 175 ASP A C 1
ATOM 1417 O O . ASP A 1 175 ? 4.731 -23.397 -37.451 1.00 56.12 175 ASP A O 1
ATOM 1421 N N . ASP A 1 176 ? 3.966 -25.504 -37.231 1.00 49.06 176 ASP A N 1
ATOM 1422 C CA . ASP A 1 176 ? 5.245 -26.197 -37.315 1.00 49.06 176 ASP A CA 1
ATOM 1423 C C . ASP A 1 176 ? 5.601 -26.324 -38.806 1.00 49.06 176 ASP A C 1
ATOM 1425 O O . ASP A 1 176 ? 5.217 -27.283 -39.483 1.00 49.06 176 ASP A O 1
ATOM 1429 N N . GLY A 1 177 ? 6.288 -25.301 -39.318 1.00 41.97 177 GLY A N 1
ATOM 1430 C CA . GLY A 1 177 ? 6.987 -25.296 -40.604 1.00 41.97 177 GLY A CA 1
ATOM 1431 C C . GLY A 1 177 ? 8.494 -25.305 -40.409 1.00 41.97 177 GLY A C 1
ATOM 1432 O O . GLY A 1 177 ? 8.985 -24.433 -39.658 1.00 41.97 177 GLY A O 1
#

Secondary structure (DSSP, 8-state):
----THHHHHHHHHHHHHHHHHIIIII----TTSHHHHHHHHHHHHHHHHTT-EEEEEEEEE-TTHHHHHHHHHHHHHHHHHHHTTT-HHHHHHHHHHHHHHHIIIIIS---SSGGGS--EEEEEEEEE---SS------------S-PPP-HHHHHSHHHHHHHHHHHHSS-----

Mean predicted aligned error: 9.83 Å

Solvent-accessible surface area (backbone atoms only — not comparable to full-atom values): 10471 Å² total; per-residue (Å²): 133,86,80,66,69,68,66,58,53,56,50,52,52,52,52,52,50,52,51,52,52,47,41,58,74,76,54,44,83,13,43,64,51,35,70,40,25,52,54,50,40,52,54,51,46,53,53,39,43,76,73,69,29,55,64,46,78,48,75,45,79,42,38,73,56,22,68,68,50,47,52,61,52,35,51,52,28,46,51,51,14,63,70,25,45,83,81,39,52,70,5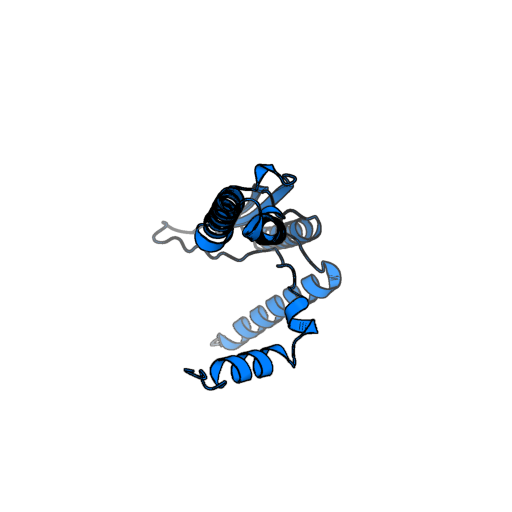4,15,54,51,27,47,52,52,28,49,51,52,47,47,30,44,74,72,62,70,36,79,78,63,28,87,81,41,70,76,36,63,31,71,48,72,47,75,43,76,80,73,94,57,88,82,86,77,87,87,86,87,86,81,83,77,52,44,82,85,79,70,56,66,58,70,74,42,53,85,51,55,62,58,53,52,50,53,65,74,66,50,77,80,81,88,121

Nearest PDB structures (foldseek):
  6hc6-assembly2_B  TM=9.483E-01  e=3.232E-02  Bacillus subtilis subsp. subtilis str. 168
  6hc7-assembly1_A  TM=9.548E-01  e=4.996E-02  Bacillus subtilis
  6hc6-assembly3_C  TM=9.499E-01  e=6.819E-02  Bacillus subtilis subsp. subtilis str. 168
  2ek8-assembly1_A  TM=9.158E-01  e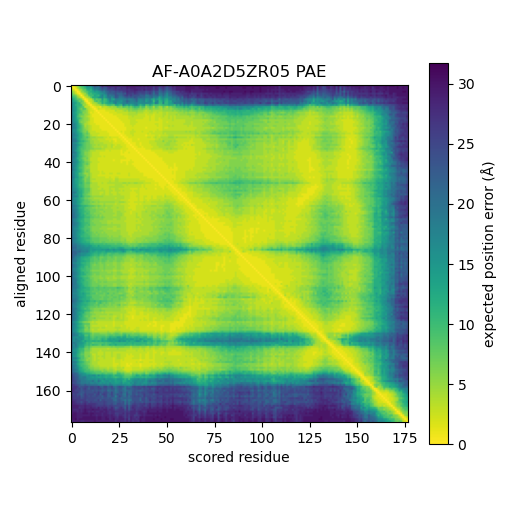=4.144E-01  Aneurinibacillus sp. AM-1

Sequence (177 aa):
MHHRPHSRVTDLGADAHRLIVRVIEEIGPRESCGEAERRLGALLAERWRALGLDVRCERFLCHPRAFLGSIPLSVILYLAAVISFRTWPWLCVLWSIASLIVTASELLRYRELVDPLFPEAEGENVVGVLAPRHEVRRRVVLSAHLDSAYEFNLWLFFRDWVLPIMVMRLGAPHDDG

Radius of gyration: 24.44 Å; Cα contacts (8 Å, |Δi|>4): 160; chains: 1; bounding box: 65×38×74 Å

pLDDT: mean 85.67, std 14.91, range [39.88, 97.38]

Foldseek 3Di:
DDPPPVVVVVVVVVVVVVLVVCLCPPLNAFQFLDPSLVVNLVVVQVVLVVVVWPKDKDKDKFQRCQLVVLVVVLVVLCVQLVVCVPPPVVSNVVSPVVSCVSCCQRPVVVHCPRSVVGDMHMGIDMDTHDDDPDDDPDDDDDDDDSHDDDDPCVCVVCVVPPVVVVVCVVPPPPPPD